Protein AF-A0A929A1S9-F1 (afdb_monomer)

Sequence (226 aa):
MLNRRLLGVGVGMLTLVVGMVRSPNATAQTRTFARCETERITVRLYDEGDGLMMRAYDRLNNIEWLDVPARLNPNREGTDYFNTRGEVAVRVYAPDRVDEPCFVVLGDNPPQSGQLIGTGPVDDEIEGGAGRPMAICQGRRNRVRIFDFRDRQIMRAESLQSGAIWLDTTARSISVSDGTEYINNQGEQTIRLFIPTDVGTPCTITVGNESPEQGTLLREPITPLR

Secondary structure (DSSP, 8-state):
------------------------------EEEEEEE-SSEEEEEEEETTEEEEEEEETTTTEEEEEEEEEEEE-SSEEEEEESSSSS-EEEEEESSTTSPEEEEETTSPPEEEEEE--S--SSS----TT--SEEEE-SSEEEEEEEETTEEEEEEEETTT--EEEEEEEEEEEETTEEEEEEEETTEEEEEEEESSTTPPEEEEETTSPPEEEEEEE---PPP-

Radius of gyration: 26.03 Å; Cα contacts (8 Å, |Δi|>4): 494; chains: 1; bounding box: 46×103×55 Å

pLDDT: mean 73.59, std 19.89, range [30.81, 97.19]

Mean predicted aligned error: 15.35 Å

Nearest PDB structures (foldseek):
  7yx7-assembly1_A  TM=1.907E-01  e=1.327E-02  Serratia proteamaculans
  8h3f-assembly1_I  TM=2.248E-01  e=3.632E-01  Homo sapiens
  8h38-assembly1_I  TM=2.266E-01  e=3.822E-01  Homo sapiens
  8h33-assembly1_J  TM=2.018E-01  e=7.409E-01  Homo sapiens
  8gq6-assembly1_A  TM=1.472E-01  e=6.360E-01  Homo sapiens

Structure (mmCIF, N/CA/C/O backbone):
data_AF-A0A929A1S9-F1
#
_entry.id   AF-A0A929A1S9-F1
#
loop_
_atom_site.group_PDB
_atom_site.id
_atom_site.type_symbol
_atom_site.label_atom_id
_atom_site.label_alt_id
_atom_site.label_comp_id
_atom_site.label_asym_id
_atom_site.label_entity_id
_atom_site.label_seq_id
_atom_site.pdbx_PDB_ins_code
_atom_site.Cartn_x
_atom_site.Cartn_y
_atom_site.Cartn_z
_atom_site.occupancy
_atom_site.B_iso_or_equiv
_atom_site.auth_seq_id
_atom_site.auth_comp_id
_atom_site.auth_asym_id
_atom_site.auth_atom_id
_atom_site.pdbx_PDB_model_num
ATOM 1 N N . MET A 1 1 ? 19.306 -86.926 22.849 1.00 40.78 1 MET A N 1
ATOM 2 C CA . MET A 1 1 ? 20.267 -86.598 21.774 1.00 40.78 1 MET A CA 1
ATOM 3 C C . MET A 1 1 ? 19.489 -86.154 20.540 1.00 40.78 1 MET A C 1
ATOM 5 O O . MET A 1 1 ? 18.501 -86.799 20.236 1.00 40.78 1 MET A O 1
ATOM 9 N N . LEU A 1 2 ? 19.960 -85.080 19.889 1.00 41.59 2 LEU A N 1
ATOM 10 C CA . LEU A 1 2 ? 19.569 -84.500 18.585 1.00 41.59 2 LEU A CA 1
ATOM 11 C C . LEU A 1 2 ? 18.116 -83.996 18.421 1.00 41.59 2 LEU A C 1
ATOM 13 O O . LEU A 1 2 ? 17.175 -84.770 18.360 1.00 41.59 2 LEU A O 1
ATOM 17 N N . ASN A 1 3 ? 17.878 -82.679 18.460 1.00 42.94 3 ASN A N 1
ATOM 18 C CA . ASN A 1 3 ? 17.956 -81.711 17.344 1.00 42.94 3 ASN A CA 1
ATOM 19 C C . ASN A 1 3 ? 17.102 -82.064 16.113 1.00 42.94 3 ASN A C 1
ATOM 21 O O . ASN A 1 3 ? 17.533 -82.858 15.283 1.00 42.94 3 ASN A O 1
ATOM 25 N N . ARG A 1 4 ? 16.017 -81.304 15.894 1.00 44.81 4 ARG A N 1
ATOM 26 C CA . ARG A 1 4 ? 15.818 -80.561 14.635 1.00 44.81 4 ARG A CA 1
ATOM 27 C C . ARG A 1 4 ? 14.717 -79.502 14.754 1.00 44.81 4 ARG A C 1
ATOM 29 O O . ARG A 1 4 ? 13.552 -79.799 14.981 1.00 44.81 4 ARG A O 1
ATOM 36 N N . ARG A 1 5 ? 15.155 -78.253 14.580 1.00 46.97 5 ARG A N 1
ATOM 37 C CA . ARG A 1 5 ? 14.359 -77.066 14.257 1.00 46.97 5 ARG A CA 1
ATOM 38 C C . ARG A 1 5 ? 13.784 -77.194 12.842 1.00 46.97 5 ARG A C 1
ATOM 40 O O . ARG A 1 5 ? 14.502 -77.667 11.969 1.00 46.97 5 ARG A O 1
ATOM 47 N N . LEU A 1 6 ? 12.575 -76.675 12.635 1.00 44.75 6 LEU A N 1
ATOM 48 C CA . LEU A 1 6 ? 12.014 -76.140 11.380 1.00 44.75 6 LEU A CA 1
ATOM 49 C C . LEU A 1 6 ? 10.798 -75.292 11.818 1.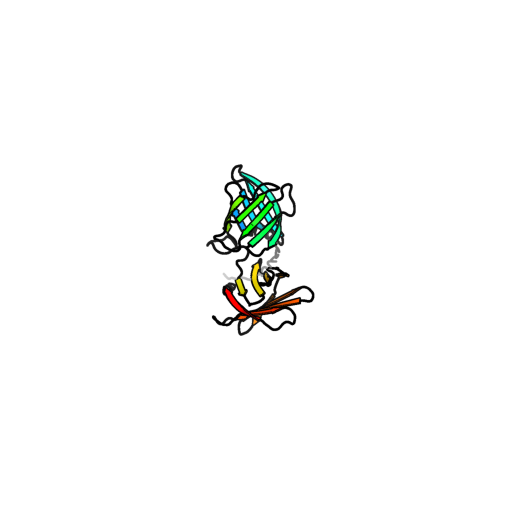00 44.75 6 LEU A C 1
ATOM 51 O O . LEU A 1 6 ? 9.797 -75.843 12.252 1.00 44.75 6 LEU A O 1
ATOM 55 N N . LEU A 1 7 ? 10.955 -73.991 12.093 1.00 45.53 7 LEU A N 1
ATOM 56 C CA . LEU A 1 7 ? 10.768 -72.881 11.141 1.00 45.53 7 LEU A CA 1
ATOM 57 C C . LEU A 1 7 ? 9.515 -73.056 10.265 1.00 45.53 7 LEU A C 1
ATOM 59 O O . LEU A 1 7 ? 9.603 -73.449 9.108 1.00 45.53 7 LEU A O 1
ATOM 63 N N . GLY A 1 8 ? 8.356 -72.741 10.848 1.00 40.12 8 GLY A N 1
ATOM 64 C CA . GLY A 1 8 ? 7.120 -72.435 10.135 1.00 40.12 8 GLY A CA 1
ATOM 65 C C . GLY A 1 8 ? 6.901 -70.925 10.164 1.00 40.12 8 GLY A C 1
ATOM 66 O O . GLY A 1 8 ? 6.768 -70.331 11.230 1.00 40.12 8 GLY A O 1
ATOM 67 N N . VAL A 1 9 ? 6.965 -70.327 8.982 1.00 46.81 9 VAL A N 1
ATOM 68 C CA . VAL A 1 9 ? 6.936 -68.894 8.689 1.00 46.81 9 VAL A CA 1
ATOM 69 C C . VAL A 1 9 ? 5.625 -68.261 9.163 1.00 46.81 9 VAL A C 1
ATOM 71 O O . VAL A 1 9 ? 4.542 -68.686 8.769 1.00 46.81 9 VAL A O 1
ATOM 74 N N . GLY A 1 10 ? 5.733 -67.229 10.000 1.00 37.34 10 GLY A N 1
ATOM 75 C CA . GLY A 1 10 ? 4.611 -66.379 10.378 1.00 37.34 10 GLY A CA 1
ATOM 76 C C . GLY A 1 10 ? 4.195 -65.494 9.208 1.00 37.34 10 GLY A C 1
ATOM 77 O O . GLY A 1 10 ? 4.945 -64.613 8.797 1.00 37.34 10 GLY A O 1
ATOM 78 N N . VAL A 1 11 ? 2.985 -65.700 8.693 1.00 43.72 11 VAL A N 1
ATOM 79 C CA . VAL A 1 11 ? 2.298 -64.705 7.864 1.00 43.72 11 VAL A CA 1
ATOM 80 C C . VAL A 1 11 ? 1.590 -63.754 8.824 1.00 43.72 11 VAL A C 1
ATOM 82 O O . VAL A 1 11 ? 0.419 -63.916 9.155 1.00 43.72 11 VAL A O 1
ATOM 85 N N . GLY A 1 12 ? 2.350 -62.793 9.350 1.00 38.41 12 GLY A N 1
ATOM 86 C CA . GLY A 1 12 ? 1.796 -61.644 10.053 1.00 38.41 12 GLY A CA 1
ATOM 87 C C . GLY A 1 12 ? 1.136 -60.731 9.030 1.00 38.41 12 GLY A C 1
ATOM 88 O O . GLY A 1 12 ? 1.814 -59.975 8.340 1.00 38.41 12 GLY A O 1
ATOM 89 N N . MET A 1 13 ? -0.183 -60.842 8.901 1.00 41.44 13 MET A N 1
ATOM 90 C CA . MET A 1 13 ? -1.012 -59.915 8.139 1.00 41.44 13 MET A CA 1
ATOM 91 C C . MET A 1 13 ? -0.919 -58.543 8.821 1.00 41.44 13 MET A C 1
ATOM 93 O O . MET A 1 13 ? -1.561 -58.291 9.838 1.00 41.44 13 MET A O 1
ATOM 97 N N . LEU A 1 14 ? -0.037 -57.683 8.310 1.00 35.44 14 LEU A N 1
ATOM 98 C CA . LEU A 1 14 ? 0.101 -56.303 8.753 1.00 35.44 14 LEU A CA 1
ATOM 99 C C . LEU A 1 14 ? -1.102 -55.523 8.210 1.00 35.44 14 LEU A C 1
ATOM 101 O O . LEU A 1 14 ? -1.093 -55.046 7.076 1.00 35.44 14 LEU A O 1
ATOM 105 N N . THR A 1 15 ? -2.171 -55.441 8.997 1.00 42.34 15 THR A N 1
ATOM 106 C CA . THR A 1 15 ? -3.303 -54.565 8.702 1.00 42.34 15 THR A CA 1
ATOM 107 C C . THR A 1 15 ? -2.809 -53.128 8.800 1.00 42.34 15 THR A C 1
ATOM 109 O O . THR A 1 15 ? -2.589 -52.602 9.891 1.00 42.34 15 THR A O 1
ATOM 112 N N . LEU A 1 16 ? -2.585 -52.502 7.647 1.00 36.50 16 LEU A N 1
ATOM 113 C CA . LEU A 1 16 ? -2.266 -51.087 7.550 1.00 36.50 16 LEU A CA 1
ATOM 114 C C . LEU A 1 16 ? -3.530 -50.317 7.949 1.00 36.50 16 LEU A C 1
ATOM 116 O O . LEU A 1 16 ? -4.423 -50.083 7.136 1.00 36.50 16 LEU A O 1
ATOM 120 N N . VAL A 1 17 ? -3.648 -49.981 9.234 1.00 39.22 17 VAL A N 1
ATOM 121 C CA . VAL A 1 17 ? -4.630 -49.002 9.689 1.00 39.22 17 VAL A CA 1
ATOM 122 C C . VAL A 1 17 ? -4.162 -47.673 9.117 1.00 39.22 17 VAL A C 1
ATOM 124 O O . VAL A 1 17 ? -3.286 -47.015 9.675 1.00 39.22 17 VAL A O 1
ATOM 127 N N . VAL A 1 18 ? -4.715 -47.295 7.965 1.00 40.09 18 VAL A N 1
ATOM 128 C CA . VAL A 1 18 ? -4.688 -45.909 7.506 1.00 40.09 18 VAL A CA 1
ATOM 129 C C . VAL A 1 18 ? -5.534 -45.143 8.512 1.00 40.09 18 VAL A C 1
ATOM 131 O O . VAL A 1 18 ? -6.741 -44.973 8.353 1.00 40.09 18 VAL A O 1
ATOM 134 N N . GLY A 1 19 ? -4.903 -44.736 9.611 1.00 32.97 19 GLY A N 1
ATOM 135 C CA . GLY A 1 19 ? -5.417 -43.653 10.416 1.00 32.97 19 GLY A CA 1
ATOM 136 C C . GLY A 1 19 ? -5.519 -42.468 9.474 1.00 32.97 19 GLY A C 1
ATOM 137 O O . GLY A 1 19 ? -4.501 -41.905 9.078 1.00 32.97 19 GLY A O 1
ATOM 138 N N . MET A 1 20 ? -6.743 -42.119 9.080 1.00 39.66 20 MET A N 1
ATOM 139 C CA . MET A 1 20 ? -7.049 -40.769 8.640 1.00 39.66 20 MET A CA 1
ATOM 140 C C . MET A 1 20 ? -6.717 -39.865 9.825 1.00 39.66 20 MET A C 1
ATOM 142 O O . MET A 1 20 ? -7.576 -39.541 10.645 1.00 39.66 20 MET A O 1
ATOM 146 N N . VAL A 1 21 ? -5.443 -39.497 9.948 1.00 35.88 21 VAL A N 1
ATOM 147 C CA . VAL A 1 21 ? -5.046 -38.309 10.678 1.00 35.88 21 VAL A CA 1
ATOM 148 C C . VAL A 1 21 ? -5.710 -37.194 9.891 1.00 35.88 21 VAL A C 1
ATOM 150 O O . VAL A 1 21 ? -5.227 -36.772 8.843 1.00 35.88 21 VAL A O 1
ATOM 153 N N . ARG A 1 22 ? -6.902 -36.794 10.342 1.00 34.78 22 ARG A N 1
ATOM 154 C CA . ARG A 1 22 ? -7.451 -35.490 10.002 1.00 34.78 22 ARG A CA 1
ATOM 155 C C . ARG A 1 22 ? -6.351 -34.516 10.386 1.00 34.78 22 ARG A C 1
ATOM 157 O O . ARG A 1 22 ? -6.107 -34.330 11.578 1.00 34.78 22 ARG A O 1
ATOM 164 N N . SER A 1 23 ? -5.660 -33.965 9.387 1.00 36.78 23 SER A N 1
ATOM 165 C CA . SER A 1 23 ? -4.862 -32.767 9.601 1.00 36.78 23 SER A CA 1
ATOM 166 C C . SER A 1 23 ? -5.749 -31.812 10.390 1.00 36.78 23 SER A C 1
ATOM 168 O O . SER A 1 23 ? -6.889 -31.586 9.964 1.00 36.78 23 SER A O 1
ATOM 170 N N . PRO A 1 24 ? -5.305 -31.319 11.556 1.00 38.25 24 PRO A N 1
ATOM 171 C CA . PRO A 1 24 ? -6.029 -30.250 12.211 1.00 38.25 24 PRO A CA 1
ATOM 172 C C . PRO A 1 24 ? -6.183 -29.153 11.164 1.00 38.25 24 PRO A C 1
ATOM 174 O O . PRO A 1 24 ? -5.213 -28.821 10.479 1.00 38.25 24 PRO A O 1
ATOM 177 N N . ASN A 1 25 ? -7.422 -28.694 10.971 1.00 37.16 25 ASN A N 1
ATOM 178 C CA . ASN A 1 25 ? -7.728 -27.535 10.146 1.00 37.16 25 ASN A CA 1
ATOM 179 C C . ASN A 1 25 ? -6.632 -26.506 10.400 1.00 37.16 25 ASN A C 1
ATOM 181 O O . ASN A 1 25 ? -6.466 -26.087 11.546 1.00 37.16 25 ASN A O 1
ATOM 185 N N . ALA A 1 26 ? -5.854 -26.182 9.368 1.00 39.47 26 ALA A N 1
ATOM 186 C CA . ALA A 1 26 ? -4.887 -25.109 9.440 1.00 39.47 26 ALA A CA 1
ATOM 187 C C . ALA A 1 26 ? -5.674 -23.865 9.857 1.00 39.47 26 ALA A C 1
ATOM 189 O O . ALA A 1 26 ? -6.429 -23.305 9.065 1.00 39.47 26 ALA A O 1
ATOM 190 N N . THR A 1 27 ? -5.594 -23.501 11.135 1.00 43.72 27 THR A N 1
ATOM 191 C CA . THR A 1 27 ? -6.072 -22.217 11.626 1.00 43.72 27 THR A CA 1
ATOM 192 C C . THR A 1 27 ? -5.317 -21.188 10.812 1.00 43.72 27 THR A C 1
ATOM 194 O O . THR A 1 27 ? -4.094 -21.104 10.934 1.00 43.72 27 THR A O 1
ATOM 197 N N . ALA A 1 28 ? -6.023 -20.496 9.916 1.00 47.34 28 ALA A N 1
ATOM 198 C CA . ALA A 1 28 ? -5.451 -19.414 9.135 1.00 47.34 28 ALA A CA 1
ATOM 199 C C . ALA A 1 28 ? -4.742 -18.477 10.119 1.00 47.34 28 ALA A C 1
ATOM 201 O O . ALA A 1 28 ? -5.369 -17.972 11.049 1.00 47.34 28 ALA A O 1
ATOM 202 N N . GLN A 1 29 ? -3.422 -18.348 9.993 1.00 53.75 29 GLN A N 1
ATOM 203 C CA . GLN A 1 29 ? -2.636 -17.555 10.929 1.00 53.75 29 GLN A CA 1
ATOM 204 C C . GLN A 1 29 ? -3.110 -16.101 10.858 1.00 53.75 29 GLN A C 1
ATOM 206 O O . GLN A 1 29 ? -3.026 -15.464 9.810 1.00 53.75 29 GLN A O 1
ATOM 211 N N . THR A 1 30 ? -3.632 -15.584 11.972 1.00 63.28 30 THR A N 1
ATOM 212 C CA . THR A 1 30 ? -4.091 -14.199 12.072 1.00 63.28 30 THR A CA 1
ATOM 213 C C . THR A 1 30 ? -2.888 -13.263 12.145 1.00 63.28 30 THR A C 1
ATOM 215 O O . THR A 1 30 ? -2.316 -13.045 13.217 1.00 63.28 30 THR A O 1
ATOM 218 N N . ARG A 1 31 ? -2.486 -12.694 11.009 1.00 65.50 31 ARG A N 1
ATOM 219 C CA . ARG A 1 31 ? -1.299 -11.834 10.916 1.00 65.50 31 ARG A CA 1
ATOM 220 C C . ARG A 1 31 ? -1.685 -10.364 11.003 1.00 65.50 31 ARG A C 1
ATOM 222 O O . ARG A 1 31 ? -2.345 -9.842 10.112 1.00 65.50 31 ARG A O 1
ATOM 229 N N . THR A 1 32 ? -1.249 -9.677 12.059 1.00 70.12 32 THR A N 1
ATOM 230 C CA . THR A 1 32 ? -1.328 -8.204 12.122 1.00 70.12 32 THR A CA 1
ATOM 231 C C . THR A 1 32 ? -0.333 -7.597 11.162 1.00 70.12 32 THR A C 1
ATOM 233 O O . THR A 1 32 ? 0.829 -7.992 11.176 1.00 70.12 32 THR A O 1
ATOM 236 N N . PHE A 1 33 ? -0.753 -6.589 10.413 1.00 67.56 33 PHE A N 1
ATOM 237 C CA . PHE A 1 33 ? 0.160 -5.806 9.583 1.00 67.56 33 PHE A CA 1
ATOM 238 C C . PHE A 1 33 ? 0.022 -4.298 9.810 1.00 67.56 33 PHE A C 1
ATOM 240 O O . PHE A 1 33 ? 0.691 -3.532 9.134 1.00 67.56 33 PHE A O 1
ATOM 247 N N . ALA A 1 34 ? -0.856 -3.837 10.696 1.00 75.81 34 ALA A N 1
ATOM 248 C CA . ALA A 1 34 ? -0.839 -2.464 11.193 1.00 75.81 34 ALA A CA 1
ATOM 249 C C . ALA A 1 34 ? -1.593 -2.388 12.521 1.00 75.81 34 ALA A C 1
ATOM 251 O O . ALA A 1 34 ? -2.636 -3.023 12.694 1.00 75.81 34 ALA A O 1
ATOM 252 N N . ARG A 1 35 ? -1.095 -1.589 13.463 1.00 86.06 35 ARG A N 1
ATOM 253 C CA . ARG A 1 35 ? -1.820 -1.246 14.685 1.00 86.06 35 ARG A CA 1
ATOM 254 C C . ARG A 1 35 ? -1.697 0.246 14.942 1.00 86.06 35 ARG A C 1
ATOM 256 O O . ARG A 1 35 ? -0.595 0.747 15.084 1.00 86.06 35 ARG A O 1
ATOM 263 N N . CYS A 1 36 ? -2.808 0.966 14.987 1.00 89.06 36 CYS A N 1
ATOM 264 C CA . CYS A 1 36 ? -2.813 2.365 15.396 1.00 89.06 36 CYS A CA 1
ATOM 265 C C . CYS A 1 36 ? -3.246 2.448 16.859 1.00 89.06 36 CYS A C 1
ATOM 267 O O . CYS A 1 36 ? -4.342 2.001 17.206 1.00 89.06 36 CYS A O 1
ATOM 269 N N . GLU A 1 37 ? -2.378 2.983 17.713 1.00 90.81 37 GLU A N 1
ATOM 270 C CA . GLU A 1 37 ? -2.635 3.163 19.140 1.00 90.81 37 GLU A CA 1
ATOM 271 C C . GLU A 1 37 ? -2.774 4.642 19.478 1.00 90.81 37 GLU A C 1
ATOM 273 O O . GLU A 1 37 ? -1.803 5.394 19.457 1.00 90.81 37 GLU A O 1
ATOM 278 N N . THR A 1 38 ? -3.984 5.054 19.831 1.00 91.75 38 THR A N 1
ATOM 279 C CA . THR A 1 38 ? -4.254 6.348 2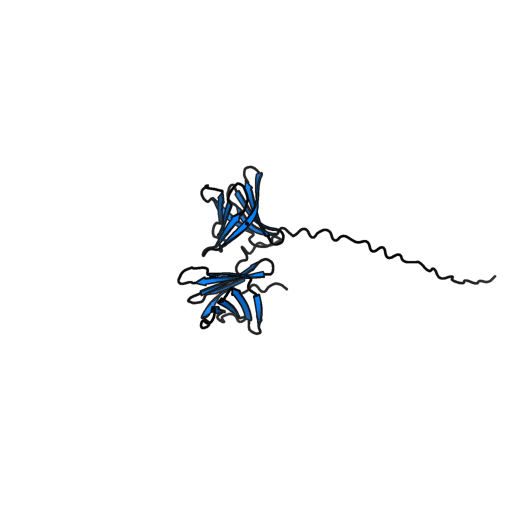0.457 1.00 91.75 38 THR A CA 1
ATOM 280 C C . THR A 1 38 ? -4.235 6.193 21.981 1.00 91.75 38 THR A C 1
ATOM 282 O O . THR A 1 38 ? -4.031 5.097 22.519 1.00 91.75 38 THR A O 1
ATOM 285 N N . GLU A 1 39 ? -4.472 7.285 22.707 1.00 88.69 39 GLU A N 1
ATOM 286 C CA . GLU A 1 39 ? -4.591 7.257 24.170 1.00 88.69 39 GLU A CA 1
ATOM 287 C C . GLU A 1 39 ? -5.662 6.260 24.647 1.00 88.69 39 GLU A C 1
ATOM 289 O O . GLU A 1 39 ? -5.437 5.506 25.594 1.00 88.69 39 GLU A O 1
ATOM 294 N N . ARG A 1 40 ? -6.804 6.198 23.951 1.00 87.19 40 ARG A N 1
ATOM 295 C CA . ARG A 1 40 ? -7.954 5.374 24.347 1.00 87.19 40 ARG A CA 1
ATOM 296 C C . ARG A 1 40 ? -8.226 4.195 23.421 1.00 87.19 40 ARG A C 1
ATOM 298 O O . ARG A 1 40 ? -8.856 3.234 23.848 1.00 87.19 40 ARG A O 1
ATOM 305 N N . ILE A 1 41 ? -7.783 4.247 22.171 1.00 90.06 41 ILE A N 1
ATOM 306 C CA . ILE A 1 41 ? -8.208 3.297 21.144 1.00 90.06 41 ILE A CA 1
ATOM 307 C C . ILE A 1 41 ? -6.999 2.549 20.615 1.00 90.06 41 ILE A C 1
ATOM 309 O O . ILE A 1 41 ? -5.989 3.147 20.259 1.00 90.06 41 ILE A O 1
ATOM 313 N N . THR A 1 42 ? -7.136 1.239 20.483 1.00 90.88 42 THR A N 1
ATOM 314 C CA . THR A 1 42 ? -6.249 0.444 19.641 1.00 90.88 42 THR A CA 1
ATOM 315 C C . THR A 1 42 ? -7.052 -0.073 18.466 1.00 90.88 42 THR A C 1
ATOM 317 O O . THR A 1 42 ? -8.025 -0.798 18.662 1.00 90.88 42 THR A O 1
ATOM 320 N N . VAL A 1 43 ? -6.645 0.268 17.246 1.00 90.62 43 VAL A N 1
ATOM 321 C CA . VAL A 1 43 ? -7.183 -0.370 16.043 1.00 90.62 43 VAL A CA 1
ATOM 322 C C . VAL A 1 43 ? -6.113 -1.245 15.423 1.00 90.62 43 VAL A C 1
ATOM 324 O O . VAL A 1 43 ? -5.032 -0.776 15.082 1.00 90.62 43 VAL A O 1
ATOM 327 N N . ARG A 1 44 ? -6.423 -2.528 15.287 1.00 88.94 44 ARG A N 1
ATOM 328 C CA . ARG A 1 44 ? -5.582 -3.557 14.691 1.00 88.94 44 ARG A CA 1
ATOM 329 C C . ARG A 1 44 ? -6.128 -3.901 13.311 1.00 88.94 44 ARG A C 1
ATOM 331 O O . ARG A 1 44 ? -7.309 -4.197 13.166 1.00 88.94 44 ARG A O 1
ATOM 338 N N . LEU A 1 45 ? -5.251 -3.904 12.322 1.00 86.06 45 LEU A N 1
ATOM 339 C CA . LEU A 1 45 ? -5.509 -4.351 10.961 1.00 86.06 45 LEU A CA 1
ATOM 340 C C . LEU A 1 45 ? -4.751 -5.654 10.745 1.00 86.06 45 LEU A C 1
ATOM 342 O O . LEU A 1 45 ? -3.551 -5.748 11.036 1.00 86.06 45 LEU A O 1
ATOM 346 N N . TYR A 1 46 ? -5.466 -6.680 10.309 1.00 80.38 46 TYR A N 1
ATOM 347 C CA . TYR A 1 46 ? -4.905 -8.016 10.188 1.00 80.38 46 TYR A CA 1
ATOM 348 C C . TYR A 1 46 ? -5.578 -8.831 9.102 1.00 80.38 46 TYR A C 1
ATOM 350 O O . TYR A 1 46 ? -6.624 -8.478 8.557 1.00 80.38 46 TYR A O 1
ATOM 358 N N . ASP A 1 47 ? -4.935 -9.950 8.824 1.00 71.75 47 ASP A N 1
ATOM 359 C CA . ASP A 1 47 ? -5.361 -10.918 7.843 1.00 71.75 47 ASP A CA 1
ATOM 360 C C . ASP A 1 47 ? -6.093 -12.064 8.535 1.00 71.75 47 ASP A C 1
ATOM 362 O O . ASP A 1 47 ? -5.617 -12.600 9.538 1.00 71.75 47 ASP A O 1
ATOM 366 N N . GLU A 1 48 ? -7.236 -12.455 7.983 1.00 76.81 48 GLU A N 1
ATOM 367 C CA . GLU A 1 48 ? -7.922 -13.695 8.337 1.00 76.81 48 GLU A CA 1
ATOM 368 C C . GLU A 1 48 ? -8.356 -14.392 7.041 1.00 76.81 48 GLU A C 1
ATOM 370 O O . GLU A 1 48 ? -9.234 -13.918 6.313 1.00 76.81 48 GLU A O 1
ATOM 375 N N . GLY A 1 49 ? -7.669 -15.487 6.698 1.00 75.00 49 GLY A N 1
ATOM 376 C CA . GLY A 1 49 ? -7.795 -16.123 5.384 1.00 75.00 49 GLY A CA 1
ATOM 377 C C . GLY A 1 49 ? -7.441 -15.152 4.249 1.00 75.00 49 GLY A C 1
ATOM 378 O O . GLY A 1 49 ? -6.389 -14.518 4.265 1.00 75.00 49 GLY A O 1
ATOM 379 N N . ASP A 1 50 ? -8.345 -15.003 3.279 1.00 66.19 50 ASP A N 1
ATOM 380 C CA . ASP A 1 50 ? -8.198 -14.056 2.164 1.00 66.19 50 ASP A CA 1
ATOM 381 C C . ASP A 1 50 ? -8.746 -12.649 2.478 1.00 66.19 50 ASP A C 1
ATOM 383 O O . ASP A 1 50 ? -8.625 -11.734 1.662 1.00 66.19 50 ASP A O 1
ATOM 387 N N . GLY A 1 51 ? -9.315 -12.425 3.666 1.00 71.94 51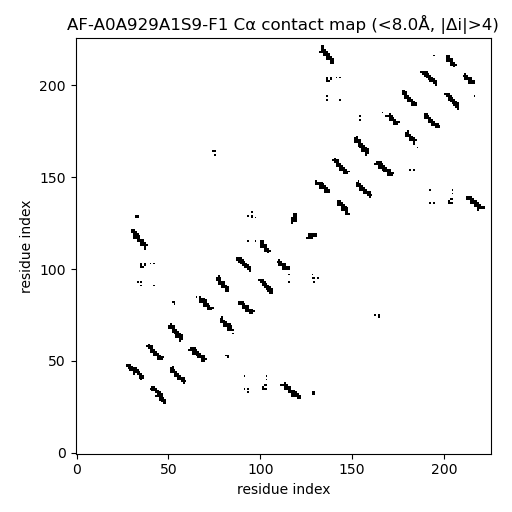 GLY A N 1
ATOM 388 C CA . GLY A 1 51 ? -9.979 -11.174 4.038 1.00 71.94 51 GLY A CA 1
ATOM 389 C C . GLY A 1 51 ? -9.074 -10.195 4.780 1.00 71.94 51 GLY A C 1
ATOM 390 O O . GLY A 1 51 ? -8.233 -10.596 5.582 1.00 71.94 51 GLY A O 1
ATOM 391 N N . LEU A 1 52 ? -9.238 -8.898 4.509 1.00 79.75 52 LEU A N 1
ATOM 392 C CA . LEU A 1 52 ? -8.720 -7.828 5.361 1.00 79.75 52 LEU A CA 1
ATOM 393 C C . LEU A 1 52 ? -9.703 -7.612 6.510 1.00 79.75 52 LEU A C 1
ATOM 395 O O . LEU A 1 52 ? -10.881 -7.348 6.268 1.00 79.75 52 LEU A O 1
ATOM 399 N N . MET A 1 53 ? -9.207 -7.679 7.738 1.00 87.25 53 MET A N 1
ATOM 400 C CA . MET A 1 53 ? -9.984 -7.494 8.953 1.00 87.25 53 MET A CA 1
ATOM 401 C C . MET A 1 53 ? -9.49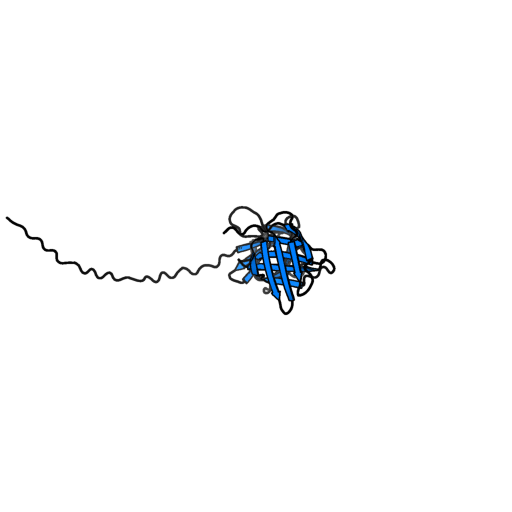6 -6.272 9.724 1.00 87.25 53 MET A C 1
ATOM 403 O O . MET A 1 53 ? -8.323 -5.890 9.682 1.00 87.25 53 MET A O 1
ATOM 407 N N . MET A 1 54 ? -10.425 -5.658 10.442 1.00 90.75 54 MET A N 1
ATOM 408 C CA . MET A 1 54 ? -10.176 -4.573 11.371 1.00 90.75 54 MET A CA 1
ATOM 409 C C . MET A 1 54 ? -10.793 -4.942 12.707 1.00 90.75 54 MET A C 1
ATOM 411 O O . MET A 1 54 ? -11.953 -5.344 12.767 1.00 90.75 54 MET A O 1
ATOM 415 N N . ARG A 1 55 ? -10.026 -4.738 13.774 1.00 90.38 55 ARG A N 1
ATOM 416 C CA . ARG A 1 55 ? -10.502 -4.856 15.145 1.00 90.38 55 ARG A CA 1
ATOM 417 C C . ARG A 1 55 ? -10.192 -3.596 15.919 1.00 90.38 55 ARG A C 1
ATOM 419 O O . ARG A 1 55 ? -9.044 -3.161 15.928 1.00 90.38 55 ARG A O 1
ATOM 426 N N . ALA A 1 56 ? -11.194 -3.019 16.566 1.00 90.69 56 ALA A N 1
ATOM 427 C CA . ALA A 1 56 ? -11.026 -1.846 17.415 1.00 90.69 56 ALA A CA 1
ATOM 428 C C . ALA A 1 56 ? -11.302 -2.205 18.873 1.00 90.69 56 ALA A C 1
ATOM 430 O O . ALA A 1 56 ? -12.229 -2.954 19.179 1.00 90.69 56 ALA A O 1
ATOM 431 N N . TYR A 1 57 ? -10.494 -1.650 19.765 1.00 89.12 57 TYR A N 1
ATOM 432 C CA . TYR A 1 57 ? -10.495 -1.956 21.186 1.00 89.12 57 TYR A CA 1
ATOM 433 C C . TYR A 1 57 ? -10.396 -0.666 22.008 1.00 89.12 57 TYR A C 1
ATOM 435 O O . TYR A 1 57 ? -9.530 0.173 21.743 1.00 89.12 57 TYR A O 1
ATOM 443 N N . ASP A 1 58 ? -11.279 -0.513 22.999 1.00 85.81 58 ASP A N 1
ATOM 444 C CA . ASP A 1 58 ? -11.213 0.541 24.015 1.00 85.81 58 ASP A CA 1
ATOM 445 C C . ASP A 1 58 ? -10.247 0.120 25.119 1.00 85.81 58 ASP A C 1
ATOM 447 O O . ASP A 1 58 ? -10.543 -0.763 25.928 1.00 85.81 58 ASP A O 1
ATOM 451 N N . ARG A 1 59 ? -9.100 0.790 25.173 1.00 82.06 59 ARG A N 1
ATOM 452 C CA . ARG A 1 59 ? -8.043 0.545 26.154 1.00 82.06 59 ARG A CA 1
ATOM 453 C C . ARG A 1 59 ? -8.454 0.917 27.569 1.00 82.06 59 ARG A C 1
ATOM 455 O O . ARG A 1 59 ? -7.987 0.288 28.512 1.00 82.06 59 ARG A O 1
ATOM 462 N N . LEU A 1 60 ? -9.300 1.936 27.723 1.00 81.75 60 LEU A N 1
ATOM 463 C CA . LEU A 1 60 ? -9.702 2.431 29.036 1.00 81.75 60 LEU A CA 1
ATOM 464 C C . LEU A 1 60 ? -10.708 1.481 29.688 1.00 81.75 60 LEU A C 1
ATOM 466 O O . LEU A 1 60 ? -10.627 1.218 30.884 1.00 81.75 60 LEU A O 1
ATOM 470 N N . ASN A 1 61 ? -11.641 0.963 28.888 1.00 78.81 61 ASN A N 1
ATOM 471 C CA . ASN A 1 61 ? -12.707 0.089 29.377 1.00 78.81 61 ASN A CA 1
ATOM 472 C C . ASN A 1 61 ? -12.412 -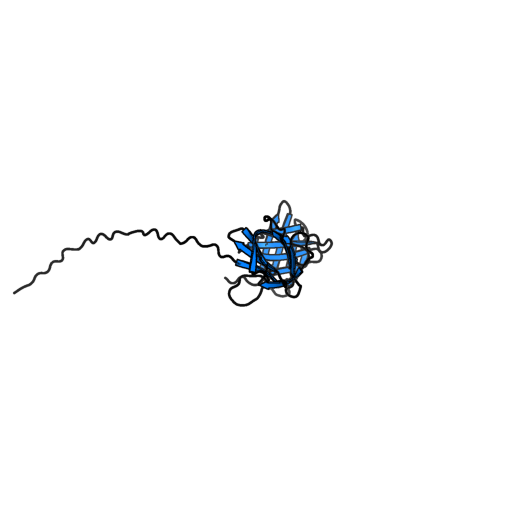1.406 29.203 1.00 78.81 61 ASN A C 1
ATOM 474 O O . ASN A 1 61 ? -13.167 -2.226 29.717 1.00 78.81 61 ASN A O 1
ATOM 478 N N . ASN A 1 62 ? -11.328 -1.764 28.508 1.00 79.81 62 ASN A N 1
ATOM 479 C CA . ASN A 1 62 ? -10.971 -3.140 28.164 1.00 79.81 62 ASN A CA 1
ATOM 480 C C . ASN A 1 62 ? -12.090 -3.869 27.393 1.00 79.81 62 ASN A C 1
ATOM 482 O O . ASN A 1 62 ? -12.453 -5.000 27.713 1.00 79.81 62 ASN A O 1
ATOM 486 N N . ILE A 1 63 ? -12.664 -3.198 26.388 1.00 80.94 63 ILE A N 1
ATOM 487 C CA . ILE A 1 63 ? -13.778 -3.717 25.580 1.00 80.94 63 ILE A CA 1
ATOM 488 C C . ILE A 1 63 ? -13.358 -3.773 24.112 1.00 80.94 63 ILE A C 1
ATOM 490 O O . ILE A 1 63 ? -12.904 -2.776 23.551 1.00 80.94 63 ILE A O 1
ATOM 494 N N . GLU A 1 64 ? -13.550 -4.927 23.472 1.00 81.81 64 GLU A N 1
ATOM 495 C CA . GLU A 1 64 ? -13.494 -5.037 22.013 1.00 81.81 64 GLU A CA 1
ATOM 496 C C . GLU A 1 64 ? -14.784 -4.457 21.425 1.00 81.81 64 GLU A C 1
ATOM 498 O O . GLU A 1 64 ? -15.884 -4.895 21.759 1.00 81.81 64 GLU A O 1
ATOM 503 N N . TRP A 1 65 ? -14.653 -3.434 20.586 1.00 79.25 65 TRP A N 1
ATOM 504 C CA . TRP A 1 65 ? -15.796 -2.754 19.979 1.00 79.25 65 TRP A CA 1
ATOM 505 C C . TRP A 1 65 ? -16.232 -3.383 18.666 1.00 79.25 65 TRP A C 1
ATOM 507 O O . TRP A 1 65 ? -17.411 -3.344 18.327 1.00 79.25 65 TRP A O 1
ATOM 517 N N . LEU A 1 66 ? -15.285 -3.923 17.905 1.00 88.69 66 LEU A N 1
ATOM 518 C CA . LEU A 1 66 ? -15.556 -4.554 16.620 1.00 88.69 66 LEU A CA 1
ATOM 519 C C . LEU A 1 66 ? -14.420 -5.486 16.232 1.00 88.69 66 LEU A C 1
ATOM 521 O O . LEU A 1 66 ? -13.264 -5.207 16.540 1.00 88.69 66 LEU A O 1
ATOM 525 N N . ASP A 1 67 ? -14.785 -6.511 15.473 1.00 89.56 67 ASP A N 1
ATOM 526 C CA . ASP A 1 67 ? -13.925 -7.389 14.690 1.00 89.56 67 ASP A CA 1
ATOM 527 C C . ASP A 1 67 ? -14.680 -7.699 13.391 1.00 89.56 67 ASP A C 1
ATOM 529 O O . ASP A 1 67 ? -15.677 -8.425 13.386 1.00 89.56 67 ASP A O 1
ATOM 533 N N . VAL A 1 68 ? -14.307 -7.021 12.306 1.00 90.38 68 VAL A N 1
ATOM 534 C CA . VAL A 1 68 ? -15.105 -6.980 11.075 1.00 90.38 68 VAL A CA 1
ATOM 535 C C . VAL A 1 68 ? -14.233 -6.855 9.829 1.00 90.38 68 VAL A C 1
ATOM 537 O O . VAL A 1 68 ? -13.127 -6.312 9.889 1.00 90.38 68 VAL A O 1
ATOM 540 N N . PRO A 1 69 ? -14.750 -7.265 8.656 1.00 89.56 69 PRO A N 1
ATOM 541 C CA . PRO A 1 69 ? -14.065 -7.035 7.395 1.00 89.56 69 PRO A CA 1
ATOM 542 C C . PRO A 1 69 ? -13.859 -5.546 7.119 1.00 89.56 69 PRO A C 1
ATOM 544 O O . PRO A 1 69 ? -14.779 -4.728 7.260 1.00 89.56 69 PRO A O 1
ATOM 547 N N . ALA A 1 70 ? -12.671 -5.208 6.638 1.00 87.50 70 ALA A N 1
ATOM 548 C CA . ALA A 1 70 ? -12.275 -3.864 6.267 1.00 87.50 70 ALA A CA 1
ATOM 549 C C . ALA A 1 70 ? -11.865 -3.768 4.798 1.00 87.50 70 ALA A C 1
ATOM 551 O O . ALA A 1 70 ? -11.629 -4.752 4.097 1.00 87.50 70 ALA A O 1
ATOM 552 N N . ARG A 1 71 ? -11.822 -2.532 4.323 1.00 80.00 71 ARG A N 1
ATOM 553 C CA . ARG A 1 71 ? -11.262 -2.135 3.037 1.00 80.00 71 ARG A CA 1
ATOM 554 C C . ARG A 1 71 ? -10.175 -1.114 3.283 1.00 80.00 71 ARG A C 1
ATOM 556 O O . ARG A 1 71 ? -10.115 -0.501 4.347 1.00 80.00 71 ARG A O 1
ATOM 563 N N . LEU A 1 72 ? -9.346 -0.934 2.271 1.00 84.50 72 LEU A N 1
ATOM 564 C CA . LEU A 1 72 ? -8.362 0.125 2.230 1.00 84.50 72 LEU A CA 1
ATOM 565 C C . LEU A 1 72 ? -8.669 1.073 1.069 1.00 84.50 72 LEU A C 1
ATOM 567 O O . LEU A 1 72 ? -9.214 0.662 0.045 1.00 84.50 72 LEU A O 1
ATOM 571 N N . ASN A 1 73 ? -8.360 2.344 1.265 1.00 74.38 73 ASN A N 1
ATOM 572 C CA . ASN A 1 73 ? -8.358 3.396 0.269 1.00 74.38 73 ASN A CA 1
ATOM 573 C C . ASN A 1 73 ? -7.034 4.152 0.418 1.00 74.38 73 ASN A C 1
ATOM 575 O O . ASN A 1 73 ? -6.870 4.955 1.338 1.00 74.38 73 ASN A O 1
ATOM 579 N N . PRO A 1 74 ? -6.057 3.870 -0.436 1.00 59.59 74 PRO A N 1
ATOM 580 C CA . PRO A 1 74 ? -4.783 4.540 -0.354 1.00 59.59 74 PRO A CA 1
ATOM 581 C C . PRO A 1 74 ? -4.848 5.975 -0.860 1.00 59.59 74 PRO A C 1
ATOM 583 O O . PRO A 1 74 ? -5.618 6.306 -1.759 1.00 59.59 74 PRO A O 1
ATOM 586 N N . ASN A 1 75 ? -3.995 6.827 -0.305 1.00 63.50 75 ASN A N 1
ATOM 587 C CA . ASN A 1 75 ? -3.856 8.219 -0.701 1.00 63.50 75 ASN A CA 1
ATOM 588 C C . ASN A 1 75 ? -2.364 8.574 -0.886 1.00 63.50 75 ASN A C 1
ATOM 590 O O . ASN A 1 75 ? -1.498 7.699 -0.895 1.00 63.50 75 ASN A O 1
ATOM 594 N N . ARG A 1 76 ? -2.056 9.851 -1.145 1.00 55.66 76 ARG A N 1
ATOM 595 C CA . ARG A 1 76 ? -0.693 10.299 -1.489 1.00 55.66 76 ARG A CA 1
ATOM 596 C C . ARG A 1 76 ? 0.308 10.163 -0.332 1.00 55.66 76 ARG A C 1
ATOM 598 O O . ARG A 1 76 ? 1.509 10.075 -0.595 1.00 55.66 76 ARG A O 1
ATOM 605 N N . GLU A 1 77 ? -0.181 10.202 0.903 1.00 67.25 77 GLU A N 1
ATOM 606 C CA . GLU A 1 77 ? 0.619 10.335 2.129 1.00 67.25 77 GLU A CA 1
ATOM 607 C C . GLU A 1 77 ? 0.539 9.075 3.016 1.00 67.25 77 GLU A C 1
ATOM 609 O O . GLU A 1 77 ? 1.379 8.868 3.892 1.00 67.25 77 GLU A O 1
ATOM 614 N N . GLY A 1 78 ? -0.422 8.189 2.749 1.00 70.12 78 GLY A N 1
ATOM 615 C CA . GLY A 1 78 ? -0.626 6.957 3.493 1.00 70.12 78 GLY A CA 1
ATOM 616 C C . GLY A 1 78 ? -1.781 6.119 2.955 1.00 70.12 78 GLY A C 1
ATOM 617 O O . GLY A 1 78 ? -2.164 6.186 1.785 1.00 70.12 78 GLY A O 1
ATOM 618 N N . THR A 1 79 ? -2.362 5.307 3.832 1.00 74.31 79 THR A N 1
ATOM 619 C CA . THR A 1 79 ? -3.494 4.437 3.517 1.00 74.31 79 THR A CA 1
ATOM 620 C C . THR A 1 79 ? -4.603 4.597 4.541 1.00 74.31 79 THR A C 1
ATOM 622 O O . THR A 1 79 ? -4.381 4.436 5.739 1.00 74.31 79 THR A O 1
ATOM 625 N N . ASP A 1 80 ? -5.813 4.880 4.065 1.00 82.06 80 ASP A N 1
ATOM 626 C CA . ASP A 1 80 ? -7.012 4.828 4.886 1.00 82.06 80 ASP A CA 1
ATOM 627 C C . ASP A 1 80 ? -7.566 3.409 4.914 1.00 82.06 80 ASP A C 1
ATOM 629 O O . ASP A 1 80 ? -7.786 2.804 3.874 1.00 82.06 80 ASP A O 1
ATOM 633 N N . TYR A 1 81 ? -7.864 2.893 6.093 1.00 88.19 81 TYR A N 1
ATOM 634 C CA . TYR A 1 81 ? -8.561 1.634 6.297 1.00 88.19 81 TYR A CA 1
ATOM 635 C C . TYR A 1 81 ? -9.914 1.933 6.904 1.00 88.19 81 TYR A C 1
ATOM 637 O O . TYR A 1 81 ? -10.008 2.770 7.795 1.00 88.19 81 TYR A O 1
ATOM 645 N N . PHE A 1 82 ? -10.960 1.251 6.463 1.00 92.00 82 PHE A N 1
ATOM 646 C CA . PHE A 1 82 ? -12.299 1.440 7.004 1.00 92.00 82 PHE A CA 1
ATOM 647 C C . PHE A 1 82 ? -13.044 0.120 7.083 1.00 92.00 82 PHE A C 1
ATOM 649 O O . PHE A 1 82 ? -12.941 -0.722 6.186 1.00 92.00 82 PHE A O 1
ATOM 656 N N . ASN A 1 83 ? -13.797 -0.079 8.159 1.00 93.00 83 ASN A N 1
ATOM 657 C CA . ASN A 1 83 ? -14.673 -1.235 8.257 1.00 93.00 83 ASN A CA 1
ATOM 658 C C . ASN A 1 83 ? -15.805 -1.151 7.225 1.00 93.00 83 ASN A C 1
ATOM 660 O O . ASN A 1 83 ? -16.304 -0.085 6.873 1.00 93.00 83 ASN A O 1
ATOM 664 N N . THR A 1 84 ? -16.225 -2.312 6.736 1.00 86.19 84 THR A N 1
ATOM 665 C CA . THR A 1 84 ? -17.334 -2.430 5.772 1.00 86.19 84 THR A CA 1
ATOM 666 C C . THR A 1 84 ? -18.649 -2.848 6.417 1.00 86.19 84 THR A C 1
ATOM 668 O O . THR A 1 84 ? -19.681 -2.890 5.748 1.00 86.19 84 THR A O 1
ATOM 671 N N . ARG A 1 85 ? -18.605 -3.204 7.704 1.00 84.88 85 ARG A N 1
ATOM 672 C CA . ARG A 1 85 ? -19.728 -3.669 8.522 1.00 84.88 85 ARG A CA 1
ATOM 673 C C . ARG A 1 85 ? -19.498 -3.279 9.978 1.00 84.88 85 ARG A C 1
ATOM 675 O O . ARG A 1 85 ? -18.361 -3.031 10.368 1.00 84.88 85 ARG A O 1
ATOM 682 N N . GLY A 1 86 ? -20.559 -3.304 10.775 1.00 81.25 86 GLY A N 1
AT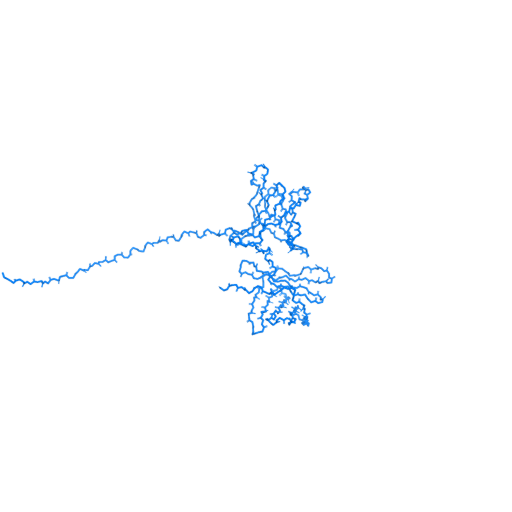OM 683 C CA . GLY A 1 86 ? -20.544 -2.925 12.188 1.00 81.25 86 GLY A CA 1
ATOM 684 C C . GLY A 1 86 ? -21.435 -1.714 12.446 1.00 81.25 86 GLY A C 1
ATOM 685 O O . GLY A 1 86 ? -21.801 -0.999 11.517 1.00 81.25 86 GLY A O 1
ATOM 686 N N . GLU A 1 87 ? -21.805 -1.514 13.708 1.00 80.19 87 GLU A N 1
ATOM 687 C CA . GLU A 1 87 ? -22.671 -0.403 14.126 1.00 80.19 87 GLU A CA 1
ATOM 688 C C . GLU A 1 87 ? -21.931 0.940 14.125 1.00 80.19 87 GLU A C 1
ATOM 690 O O . GLU A 1 87 ? -22.527 1.984 13.875 1.00 80.19 87 GLU A O 1
ATOM 695 N N . VAL A 1 88 ? -20.617 0.908 14.363 1.00 83.44 88 VAL A N 1
ATOM 696 C CA . VAL A 1 88 ? -19.753 2.089 14.387 1.00 83.44 88 VAL A CA 1
ATOM 697 C C . VAL A 1 88 ? -18.843 2.070 13.166 1.00 83.44 88 VAL A C 1
ATOM 699 O O . VAL A 1 88 ? -18.113 1.104 12.938 1.00 83.44 88 VAL A O 1
ATOM 702 N N . ALA A 1 89 ? -18.868 3.147 12.382 1.00 87.25 89 ALA A N 1
ATOM 703 C CA . ALA A 1 89 ? -17.893 3.361 11.320 1.00 87.25 89 ALA A CA 1
ATOM 704 C C . ALA A 1 89 ? -16.527 3.673 11.942 1.00 87.25 89 ALA A C 1
ATOM 706 O O . ALA A 1 89 ? -16.419 4.531 12.809 1.00 87.25 89 ALA A O 1
ATOM 707 N N . VAL A 1 90 ? -15.476 2.996 11.509 1.00 89.62 90 VAL A N 1
ATOM 708 C CA . VAL A 1 90 ? -14.108 3.182 11.982 1.00 89.62 90 VAL A CA 1
ATOM 709 C C . VAL A 1 90 ? -13.222 3.392 10.783 1.00 89.62 90 VAL A C 1
ATOM 711 O O . VAL A 1 90 ? -13.199 2.564 9.876 1.00 89.62 90 VAL A O 1
ATOM 714 N N . ARG A 1 91 ? -12.485 4.500 10.794 1.00 90.81 91 ARG A N 1
ATOM 715 C CA . ARG A 1 91 ? -11.467 4.812 9.798 1.00 90.81 91 ARG A CA 1
ATOM 716 C C . ARG A 1 91 ? -10.117 4.954 10.481 1.00 90.81 91 ARG A C 1
ATOM 718 O O . ARG A 1 91 ? -10.003 5.656 11.480 1.00 90.81 91 ARG A O 1
ATOM 725 N N . VAL A 1 92 ? -9.103 4.308 9.926 1.00 90.75 92 VAL A N 1
ATOM 726 C CA . VAL A 1 92 ? -7.713 4.415 10.365 1.00 90.75 92 VAL A CA 1
ATOM 727 C C . VAL A 1 92 ? -6.890 4.954 9.217 1.00 90.75 92 VAL A C 1
ATOM 729 O O . VAL A 1 92 ? -6.801 4.302 8.186 1.00 90.75 92 VAL A O 1
ATOM 732 N N . TYR A 1 93 ? -6.259 6.103 9.394 1.00 89.56 93 TYR A N 1
ATOM 733 C CA . TYR A 1 93 ? -5.202 6.545 8.497 1.00 89.56 93 TYR A CA 1
ATOM 734 C C . TYR A 1 93 ? -3.864 6.023 9.016 1.00 89.56 93 TYR A C 1
ATOM 736 O O . TYR A 1 93 ? -3.471 6.347 10.139 1.00 89.56 93 TYR A O 1
ATOM 744 N N . ALA A 1 94 ? -3.173 5.222 8.208 1.00 84.56 94 ALA A N 1
ATOM 745 C CA . ALA A 1 94 ? -1.802 4.803 8.462 1.00 84.56 94 ALA A CA 1
ATOM 746 C C . ALA A 1 94 ? -0.867 5.520 7.473 1.00 84.56 94 ALA A C 1
ATOM 748 O O . ALA A 1 94 ? -0.985 5.270 6.270 1.00 84.56 94 ALA A O 1
ATOM 749 N N . PRO A 1 95 ? 0.031 6.403 7.936 1.00 75.19 95 PRO A N 1
ATOM 750 C CA . PRO A 1 95 ? 0.979 7.079 7.057 1.00 75.19 95 PRO A CA 1
ATOM 751 C C . PRO A 1 95 ? 1.999 6.108 6.455 1.00 75.19 95 PRO A C 1
ATOM 753 O O . PRO A 1 95 ? 2.324 5.074 7.042 1.00 75.19 95 PRO A O 1
ATOM 756 N N . ASP A 1 96 ? 2.547 6.477 5.296 1.00 64.62 96 ASP A N 1
ATOM 757 C CA . ASP A 1 96 ? 3.647 5.737 4.657 1.00 64.62 96 ASP A CA 1
ATOM 758 C C . ASP A 1 96 ? 4.962 5.871 5.450 1.00 64.62 96 ASP A C 1
ATOM 760 O O . ASP A 1 96 ? 5.864 5.031 5.337 1.00 64.62 96 ASP A O 1
ATOM 764 N N . ARG A 1 97 ? 5.093 6.946 6.237 1.00 63.03 97 ARG A N 1
ATOM 765 C CA . ARG A 1 97 ? 6.262 7.220 7.073 1.00 63.03 97 ARG A CA 1
ATOM 766 C C . ARG A 1 97 ? 6.016 6.806 8.520 1.00 63.03 97 ARG A C 1
ATOM 768 O O . ARG A 1 97 ? 4.989 7.128 9.102 1.00 63.03 97 ARG A O 1
ATOM 775 N N . VAL A 1 98 ? 6.983 6.105 9.109 1.00 58.50 98 VAL A N 1
ATOM 776 C CA . VAL A 1 98 ? 6.871 5.543 10.469 1.00 58.50 98 VAL A CA 1
ATOM 777 C C . VAL A 1 98 ? 6.953 6.594 11.582 1.00 58.50 98 VAL A C 1
ATOM 779 O O . VAL A 1 98 ? 6.558 6.315 12.709 1.00 58.50 98 VAL A O 1
ATOM 782 N N . ASP A 1 99 ? 7.481 7.778 11.277 1.00 67.19 99 ASP A N 1
ATOM 783 C CA . ASP A 1 99 ? 7.591 8.932 12.172 1.00 67.19 99 ASP A CA 1
ATOM 784 C C . ASP A 1 99 ? 6.360 9.850 12.129 1.00 67.19 99 ASP A C 1
ATOM 786 O O . ASP A 1 99 ? 6.227 10.746 12.964 1.00 67.19 99 ASP A O 1
ATOM 790 N N . GLU A 1 100 ? 5.435 9.615 11.197 1.00 75.94 100 GLU A N 1
ATOM 791 C CA . GLU A 1 100 ? 4.176 10.347 11.120 1.00 75.94 100 GLU A CA 1
ATOM 792 C C . GLU A 1 100 ? 3.100 9.676 12.001 1.00 75.94 100 GLU A C 1
ATOM 794 O O . GLU A 1 100 ? 3.047 8.445 12.113 1.00 75.94 100 GLU A O 1
ATOM 799 N N . PRO A 1 101 ? 2.222 10.462 12.653 1.00 85.25 101 PRO A N 1
ATOM 800 C CA . PRO A 1 101 ? 1.150 9.906 13.467 1.00 85.25 101 PRO A CA 1
ATOM 801 C C . PRO A 1 101 ? 0.104 9.196 12.601 1.00 85.25 101 PRO A C 1
ATOM 803 O O . PRO A 1 101 ? -0.264 9.663 11.521 1.00 85.25 101 PRO A O 1
ATOM 806 N N . CYS A 1 102 ? -0.436 8.091 13.113 1.00 89.56 102 CYS A N 1
ATOM 807 C CA . CYS A 1 102 ? -1.662 7.514 12.571 1.00 89.56 102 CYS A CA 1
ATOM 808 C C . CYS A 1 102 ? -2.882 8.225 13.166 1.00 89.56 102 CYS A C 1
ATOM 810 O O . CYS A 1 102 ? -2.802 8.823 14.239 1.00 89.56 102 CYS A O 1
ATOM 812 N N . PHE A 1 103 ? -4.029 8.140 12.494 1.00 92.81 103 PHE A N 1
ATOM 813 C CA . PHE A 1 103 ? -5.277 8.715 13.003 1.00 92.81 103 PHE A CA 1
ATOM 814 C C . PHE A 1 103 ? -6.387 7.678 13.033 1.00 92.81 103 PHE A C 1
ATOM 816 O O . PHE A 1 103 ? -6.541 6.912 12.086 1.00 92.81 103 PHE A O 1
ATOM 823 N N . VAL A 1 104 ? -7.195 7.695 14.092 1.00 93.38 104 VAL A N 1
ATOM 824 C CA . VAL A 1 104 ? -8.411 6.885 14.219 1.00 93.38 104 VAL A CA 1
ATOM 825 C C . VAL A 1 104 ? -9.627 7.798 14.298 1.00 93.38 104 VAL A C 1
ATOM 827 O O . VAL A 1 104 ? -9.675 8.707 15.122 1.00 93.38 104 VAL A O 1
ATOM 830 N N . VAL A 1 105 ? -10.633 7.532 13.473 1.00 92.75 105 VAL A N 1
ATOM 831 C CA . VAL A 1 105 ? -11.943 8.192 13.490 1.00 92.75 105 VAL A CA 1
ATOM 832 C C . VAL A 1 105 ? -12.997 7.138 13.809 1.00 92.75 105 VAL A C 1
ATOM 834 O O . VAL A 1 105 ? -13.009 6.083 13.175 1.00 92.75 105 VAL A O 1
ATOM 837 N N . LEU A 1 106 ? -13.873 7.415 14.778 1.00 89.50 106 LEU A N 1
ATOM 838 C CA . LEU A 1 106 ? -14.978 6.537 15.180 1.00 89.50 106 LEU A CA 1
ATOM 839 C C . LEU A 1 106 ? -16.314 7.260 15.011 1.00 89.50 106 LEU A C 1
ATOM 841 O O . LEU A 1 106 ? -16.611 8.183 15.770 1.00 89.50 106 LEU A O 1
ATOM 845 N N . GLY A 1 107 ? -17.132 6.831 14.059 1.00 86.75 107 GLY A N 1
ATOM 846 C CA . GLY A 1 107 ? -18.368 7.505 13.682 1.00 86.75 107 GLY A CA 1
ATOM 847 C C . GLY A 1 107 ? -18.087 8.962 13.324 1.00 86.75 107 GLY A C 1
ATOM 848 O O . GLY A 1 107 ? -17.176 9.245 12.549 1.00 86.75 107 GLY A O 1
ATOM 849 N N . ASP A 1 108 ? -18.823 9.870 13.961 1.00 86.56 108 ASP A N 1
ATOM 850 C CA . ASP A 1 108 ? -18.706 11.318 13.758 1.00 86.56 108 ASP A CA 1
ATOM 851 C C . ASP A 1 108 ? -17.740 12.002 14.747 1.00 86.56 108 ASP A C 1
ATOM 853 O O . ASP A 1 108 ? -17.688 13.230 14.832 1.00 86.56 108 ASP A O 1
ATOM 857 N N . ASN A 1 109 ? -16.977 11.231 15.531 1.00 87.00 109 ASN A N 1
ATOM 858 C CA . ASN A 1 109 ? -16.009 11.800 16.469 1.00 87.00 109 ASN A CA 1
ATOM 859 C C . ASN A 1 109 ? -14.803 12.409 15.736 1.00 87.00 109 ASN A C 1
ATOM 861 O O . ASN A 1 109 ? -14.405 11.914 14.678 1.00 87.00 109 ASN A O 1
ATOM 865 N N . PRO A 1 110 ? -14.158 13.440 16.313 1.00 89.31 110 PRO A N 1
ATOM 866 C CA . PRO A 1 110 ? -12.943 14.000 15.740 1.00 89.31 110 PRO A CA 1
ATOM 867 C C . PRO A 1 110 ? -11.821 12.947 15.653 1.00 89.31 110 PRO A C 1
ATOM 869 O O . PRO A 1 110 ? -11.755 12.051 16.505 1.00 89.31 110 PRO A O 1
ATOM 872 N N . PRO A 1 111 ? -10.912 13.061 14.664 1.00 91.50 111 PRO A N 1
ATOM 873 C CA . PRO A 1 111 ? -9.767 12.169 14.549 1.00 91.50 111 PRO A CA 1
ATOM 874 C C . PRO A 1 111 ? -8.901 12.194 15.808 1.00 91.50 111 PRO A C 1
ATOM 876 O O . PRO A 1 111 ? -8.498 13.254 16.286 1.00 91.50 111 PRO A O 1
ATOM 879 N N . GLN A 1 112 ? -8.579 11.012 16.317 1.00 93.56 112 GLN A N 1
ATOM 880 C CA . GLN A 1 112 ? -7.639 10.825 17.411 1.00 93.56 112 GLN A CA 1
ATOM 881 C C . GLN A 1 112 ? -6.283 10.441 16.836 1.00 93.56 112 GLN A C 1
ATOM 883 O O . GLN A 1 112 ? -6.166 9.432 16.142 1.00 93.56 112 GLN A O 1
ATOM 888 N N . SER A 1 113 ? -5.272 11.256 17.125 1.00 93.88 113 SER A N 1
ATOM 889 C CA . SER A 1 113 ? -3.887 10.958 16.770 1.00 93.88 113 SER A CA 1
ATOM 890 C C . SER A 1 113 ? -3.351 9.814 17.627 1.00 93.88 113 SER A C 1
ATOM 892 O O . SER A 1 113 ? -3.700 9.683 18.805 1.00 93.88 113 SER A O 1
ATOM 894 N N . GLY A 1 114 ? -2.501 8.990 17.034 1.00 91.12 114 GLY A N 1
ATOM 895 C CA . GLY A 1 114 ? -1.887 7.853 17.686 1.00 91.12 114 GLY A CA 1
ATOM 896 C C . GLY A 1 114 ? -0.539 7.492 17.087 1.00 91.12 114 GLY A C 1
ATOM 897 O O . GLY A 1 114 ? -0.058 8.089 16.122 1.00 91.12 114 GLY A O 1
ATOM 898 N N . GLN A 1 115 ? 0.063 6.472 17.677 1.00 88.62 115 GLN A N 1
ATOM 899 C CA . GLN A 1 115 ? 1.290 5.871 17.198 1.00 88.62 115 GLN A CA 1
ATOM 900 C C . GLN A 1 115 ? 0.965 4.663 16.324 1.00 88.62 115 GLN A C 1
ATOM 902 O O . GLN A 1 115 ? 0.219 3.766 16.730 1.00 88.62 115 GLN A O 1
ATOM 907 N N . LEU A 1 116 ? 1.550 4.623 15.129 1.00 82.62 116 LEU A N 1
ATOM 908 C CA . LEU A 1 116 ? 1.504 3.436 14.290 1.00 82.62 116 LEU A CA 1
ATOM 909 C C . LEU A 1 116 ? 2.535 2.427 14.811 1.00 82.62 116 LEU A C 1
ATOM 911 O O . LEU A 1 116 ? 3.738 2.673 14.775 1.00 82.62 116 LEU A O 1
ATOM 915 N N . ILE A 1 117 ? 2.064 1.289 15.303 1.00 73.75 117 ILE A N 1
ATOM 916 C CA . ILE A 1 117 ? 2.875 0.192 15.820 1.00 73.75 117 ILE A CA 1
ATOM 917 C C . ILE A 1 117 ? 2.723 -1.014 14.910 1.00 73.75 117 ILE A C 1
ATOM 919 O O . ILE A 1 117 ? 1.605 -1.455 14.673 1.00 73.75 117 ILE A O 1
ATOM 923 N N . GLY A 1 118 ? 3.857 -1.581 14.490 1.00 57.50 118 GLY A N 1
ATOM 924 C CA . GLY A 1 118 ? 3.946 -2.921 13.910 1.00 57.50 118 GLY A CA 1
ATOM 925 C C . GLY A 1 118 ? 3.208 -3.028 12.593 1.00 57.50 118 GLY A C 1
ATOM 926 O O . GLY A 1 118 ? 1.982 -2.995 12.544 1.00 57.50 118 GLY A O 1
ATOM 927 N N . THR A 1 119 ? 3.952 -3.116 11.504 1.00 48.53 119 THR A N 1
ATOM 928 C CA . THR A 1 119 ? 3.349 -2.789 10.230 1.00 48.53 119 THR A CA 1
ATOM 929 C C . THR A 1 119 ? 3.547 -3.978 9.194 1.00 48.53 119 THR A C 1
ATOM 931 O O . THR A 1 119 ? 3.307 -3.922 7.981 1.00 48.53 119 THR A O 1
ATOM 934 N N . GLY A 1 120 ? 3.960 -5.139 9.732 1.00 35.53 120 GLY A N 1
ATOM 935 C CA . GLY A 1 120 ? 4.426 -6.373 9.072 1.00 35.53 120 GLY A CA 1
ATOM 936 C C . GLY A 1 120 ? 4.487 -7.525 10.099 1.00 35.53 120 GLY A C 1
ATOM 937 O O . GLY A 1 120 ? 4.192 -7.260 11.267 1.00 35.53 120 GLY A O 1
ATOM 938 N N . PRO A 1 121 ? 4.768 -8.793 9.701 1.00 33.62 121 PRO A N 1
ATOM 939 C CA . PRO A 1 121 ? 4.496 -9.959 10.546 1.00 33.62 121 PRO A CA 1
ATOM 940 C C . PRO A 1 121 ? 5.278 -9.857 11.843 1.00 33.62 121 PRO A C 1
ATOM 942 O O . PRO A 1 121 ? 6.500 -9.758 11.842 1.00 33.62 121 PRO A O 1
ATOM 945 N N . VAL A 1 122 ? 4.547 -9.912 12.942 1.00 36.19 122 VAL A N 1
ATOM 946 C CA . VAL A 1 122 ? 5.127 -10.096 14.258 1.00 36.19 122 VAL A CA 1
ATOM 947 C C . VAL A 1 122 ? 5.557 -11.552 14.336 1.00 36.19 122 VAL A C 1
ATOM 949 O O . VAL A 1 122 ? 4.686 -12.408 14.387 1.00 36.19 122 VAL A O 1
ATOM 952 N N . ASP A 1 123 ? 6.862 -11.783 14.272 1.00 31.02 123 ASP A N 1
ATOM 953 C CA . ASP A 1 123 ? 7.593 -12.718 15.127 1.00 31.02 123 ASP A CA 1
ATOM 954 C C . ASP A 1 123 ? 9.058 -12.247 15.113 1.00 31.02 123 ASP A C 1
ATOM 956 O O . ASP A 1 123 ? 9.780 -12.468 14.150 1.00 31.02 123 ASP A O 1
ATOM 960 N N . ASP A 1 124 ? 9.421 -11.519 16.174 1.00 31.20 124 ASP A N 1
ATOM 961 C CA . ASP A 1 124 ? 10.745 -10.992 16.531 1.00 31.20 124 ASP A CA 1
ATOM 962 C C . ASP A 1 124 ? 11.452 -10.031 15.536 1.00 31.20 124 ASP A C 1
ATOM 964 O O . ASP A 1 124 ? 11.730 -10.336 14.387 1.00 31.20 124 ASP A O 1
ATOM 968 N N . GLU A 1 125 ? 11.801 -8.843 16.045 1.00 32.09 125 GLU A N 1
ATOM 969 C CA . GLU A 1 125 ? 12.441 -7.692 15.372 1.00 32.09 125 GLU A CA 1
ATOM 970 C C . GLU A 1 125 ? 11.556 -6.804 14.468 1.00 32.09 125 GLU A C 1
ATOM 972 O O . GLU A 1 125 ? 11.005 -7.159 13.433 1.00 32.09 125 GLU A O 1
ATOM 977 N N . ILE A 1 126 ? 11.420 -5.563 14.931 1.00 38.31 126 ILE A N 1
ATOM 978 C CA . ILE A 1 126 ? 10.494 -4.527 14.489 1.00 38.31 126 ILE A CA 1
ATOM 979 C C . ILE A 1 126 ? 11.034 -3.839 13.224 1.00 38.31 126 ILE A C 1
ATOM 981 O O . ILE A 1 126 ? 11.860 -2.943 13.336 1.00 38.31 126 ILE A O 1
ATOM 985 N N . GLU A 1 127 ? 10.507 -4.164 12.040 1.00 31.12 127 GLU A N 1
ATOM 986 C CA . GLU A 1 127 ? 10.446 -3.254 10.885 1.00 31.12 127 GLU A CA 1
ATOM 987 C C . GLU A 1 127 ? 9.335 -3.650 9.898 1.00 31.12 127 GLU A C 1
ATOM 989 O O . GLU A 1 127 ? 9.245 -4.783 9.437 1.00 31.12 127 GLU A O 1
ATOM 994 N N . GLY A 1 128 ? 8.592 -2.648 9.432 1.00 30.81 128 GLY A N 1
ATOM 995 C CA . GLY A 1 128 ? 8.073 -2.642 8.065 1.00 30.81 128 GLY A CA 1
ATOM 996 C C . GLY A 1 128 ? 6.574 -2.746 7.995 1.00 30.81 128 GLY A C 1
ATOM 997 O O . GLY A 1 128 ? 6.039 -3.622 8.640 1.00 30.81 128 GLY A O 1
ATOM 998 N N . GLY A 1 129 ? 5.972 -1.826 7.226 1.00 36.97 129 GLY A N 1
ATOM 999 C CA . GLY A 1 129 ? 4.641 -1.292 7.412 1.00 36.97 129 GLY A CA 1
ATOM 1000 C C . GLY A 1 129 ? 3.714 -1.128 6.270 1.00 36.97 129 GLY A C 1
ATOM 1001 O O . GLY A 1 129 ? 4.172 -0.493 5.344 1.00 36.97 129 GLY A O 1
ATOM 1002 N N . ALA A 1 130 ? 2.471 -1.638 6.330 1.00 42.50 130 ALA A N 1
ATOM 1003 C CA . ALA A 1 130 ? 1.537 -1.569 5.207 1.00 42.50 130 ALA A CA 1
ATOM 1004 C C . ALA A 1 130 ? 2.325 -1.866 3.921 1.00 42.50 130 ALA A C 1
ATOM 1006 O O . ALA A 1 130 ? 2.459 -1.034 3.031 1.00 42.50 130 ALA A O 1
ATOM 1007 N N . GLY A 1 131 ? 3.025 -3.006 3.959 1.00 47.00 131 GLY A N 1
ATOM 1008 C CA . GLY A 1 131 ? 3.955 -3.457 2.933 1.00 47.00 131 GLY A CA 1
ATOM 1009 C C . GLY A 1 131 ? 4.980 -2.417 2.486 1.00 47.00 131 GLY A C 1
ATOM 1010 O O . GLY A 1 131 ? 5.125 -2.271 1.281 1.00 47.00 131 GLY A O 1
ATOM 1011 N N . ARG A 1 132 ? 5.646 -1.693 3.407 1.00 51.81 132 ARG A N 1
ATOM 1012 C CA . ARG A 1 132 ? 6.744 -0.724 3.186 1.00 51.81 132 ARG A CA 1
ATOM 1013 C C . ARG A 1 132 ? 7.321 -0.949 1.791 1.00 51.81 132 ARG A C 1
ATOM 1015 O O . ARG A 1 132 ? 7.977 -1.981 1.630 1.00 51.81 132 ARG A O 1
ATOM 1022 N N . PRO A 1 133 ? 7.069 -0.075 0.799 1.00 59.72 133 PRO A N 1
ATOM 1023 C CA . PRO A 1 133 ? 7.178 -0.454 -0.604 1.00 59.72 133 PRO A CA 1
ATOM 1024 C C . PRO A 1 133 ? 8.547 -1.066 -0.847 1.00 59.72 133 PRO A C 1
ATOM 1026 O O . PRO A 1 133 ? 9.555 -0.404 -0.586 1.00 59.72 133 PRO A O 1
ATOM 1029 N N . MET A 1 134 ? 8.587 -2.336 -1.256 1.00 76.62 134 MET A N 1
ATOM 1030 C CA . MET A 1 134 ? 9.842 -3.035 -1.504 1.00 76.62 134 MET A CA 1
ATOM 1031 C C . MET A 1 134 ? 10.676 -2.242 -2.499 1.00 76.62 134 MET A C 1
ATOM 1033 O O . MET A 1 134 ? 11.878 -2.146 -2.323 1.00 76.62 134 MET A O 1
ATOM 1037 N N . ALA A 1 135 ? 10.035 -1.566 -3.452 1.00 82.62 135 ALA A N 1
ATOM 1038 C CA . ALA A 1 135 ? 10.720 -0.628 -4.309 1.00 82.62 135 ALA A CA 1
ATOM 1039 C C . ALA A 1 135 ? 9.864 0.582 -4.671 1.00 82.62 135 ALA A C 1
ATOM 1041 O O . ALA A 1 135 ? 8.636 0.502 -4.781 1.00 82.62 135 ALA A O 1
ATOM 1042 N N . ILE A 1 136 ? 10.546 1.705 -4.889 1.00 87.12 136 ILE A N 1
ATOM 1043 C CA . ILE A 1 136 ? 9.944 2.956 -5.348 1.00 87.12 136 ILE A CA 1
ATOM 1044 C C . ILE A 1 136 ? 10.759 3.471 -6.525 1.00 87.12 136 ILE A C 1
ATOM 1046 O O . ILE A 1 136 ? 11.908 3.875 -6.353 1.00 87.12 136 ILE A O 1
ATOM 1050 N N . CYS A 1 137 ? 10.141 3.515 -7.698 1.00 92.31 137 CYS A N 1
ATOM 1051 C CA . CYS A 1 137 ? 10.708 4.168 -8.865 1.00 92.31 137 CYS A CA 1
ATOM 1052 C C . CYS A 1 137 ? 9.992 5.491 -9.115 1.00 92.31 137 CYS A C 1
ATOM 1054 O O . CYS A 1 137 ? 8.767 5.523 -9.254 1.00 92.31 137 CYS A O 1
ATOM 1056 N N . GLN A 1 138 ? 10.748 6.585 -9.169 1.00 91.88 138 GLN A N 1
ATOM 1057 C CA . GLN A 1 138 ? 10.208 7.915 -9.425 1.00 91.88 138 GLN A CA 1
ATOM 1058 C C . GLN A 1 138 ? 10.783 8.490 -10.721 1.00 91.88 138 GLN A C 1
ATOM 1060 O O . GLN A 1 138 ? 11.948 8.881 -10.772 1.00 91.88 138 GLN A O 1
ATOM 1065 N N . GLY A 1 139 ? 9.950 8.552 -11.757 1.00 92.69 139 GLY A N 1
ATOM 1066 C CA . GLY A 1 139 ? 10.215 9.284 -12.991 1.00 92.69 139 GLY A CA 1
ATOM 1067 C C . GLY A 1 139 ? 9.938 10.784 -12.851 1.00 92.69 139 GLY A C 1
ATOM 1068 O O . GLY A 1 139 ? 9.751 11.315 -11.756 1.00 92.69 139 GLY A O 1
ATOM 1069 N N . ARG A 1 140 ? 9.882 11.486 -13.984 1.00 93.00 140 ARG A N 1
ATOM 1070 C CA . ARG A 1 140 ? 9.466 12.895 -14.069 1.00 93.00 140 ARG A CA 1
ATOM 1071 C C . ARG A 1 140 ? 7.947 13.052 -14.004 1.00 93.00 140 ARG A C 1
ATOM 1073 O O . ARG A 1 140 ? 7.461 14.019 -13.427 1.00 93.00 140 ARG A O 1
ATOM 1080 N N . ARG A 1 141 ? 7.204 12.136 -14.628 1.00 90.81 141 ARG A N 1
ATOM 1081 C CA . ARG A 1 141 ? 5.741 12.179 -14.764 1.00 90.81 141 ARG A CA 1
ATOM 1082 C C . ARG A 1 141 ? 5.048 11.210 -13.824 1.00 90.81 141 ARG A C 1
ATOM 1084 O O . ARG A 1 141 ? 3.958 11.521 -13.351 1.00 90.81 141 ARG A O 1
ATOM 1091 N N . ASN A 1 142 ? 5.674 10.071 -13.542 1.00 90.75 142 ASN A N 1
ATOM 1092 C CA . ASN A 1 142 ? 5.053 8.988 -12.794 1.00 90.75 142 ASN A CA 1
ATOM 1093 C C . ASN A 1 142 ? 5.907 8.543 -11.610 1.00 90.75 142 ASN A C 1
ATOM 1095 O O . ASN A 1 142 ? 7.137 8.559 -11.668 1.00 90.75 142 ASN A O 1
ATOM 1099 N N . ARG A 1 143 ? 5.244 8.074 -10.555 1.00 89.94 143 ARG A N 1
ATOM 1100 C CA . ARG A 1 143 ? 5.878 7.324 -9.470 1.00 89.94 143 ARG A CA 1
ATOM 1101 C C . ARG A 1 143 ? 5.179 5.983 -9.326 1.00 89.94 143 ARG A C 1
ATOM 1103 O O . ARG A 1 143 ? 3.955 5.924 -9.223 1.00 89.94 143 ARG A O 1
ATOM 1110 N N . VAL A 1 144 ? 5.969 4.914 -9.322 1.00 89.75 144 VAL A N 1
ATOM 1111 C CA . VAL A 1 144 ? 5.487 3.542 -9.164 1.00 89.75 144 VAL A CA 1
ATOM 1112 C C . VAL A 1 144 ? 6.082 2.947 -7.898 1.00 89.75 144 VAL A C 1
ATOM 1114 O O . VAL A 1 144 ? 7.282 3.062 -7.644 1.00 89.75 144 VAL A O 1
ATOM 1117 N N . ARG A 1 145 ? 5.228 2.323 -7.092 1.00 86.69 145 ARG A N 1
ATOM 1118 C CA . ARG A 1 145 ? 5.602 1.616 -5.869 1.00 86.69 145 ARG A CA 1
ATOM 1119 C C . ARG A 1 145 ? 5.200 0.159 -5.989 1.00 86.69 145 ARG A C 1
ATOM 1121 O O . ARG A 1 145 ? 4.098 -0.129 -6.454 1.00 86.69 145 ARG A O 1
ATOM 1128 N N . ILE A 1 146 ? 6.076 -0.727 -5.537 1.00 85.38 146 ILE A N 1
ATOM 1129 C CA . ILE A 1 146 ? 5.768 -2.144 -5.372 1.00 85.38 146 ILE A CA 1
ATOM 1130 C C . ILE A 1 146 ? 5.702 -2.446 -3.889 1.00 85.38 146 ILE A C 1
ATOM 1132 O O . ILE A 1 146 ? 6.634 -2.124 -3.159 1.00 85.38 146 ILE A O 1
ATOM 1136 N N . PHE A 1 147 ? 4.623 -3.084 -3.466 1.00 76.62 147 PHE A N 1
ATOM 1137 C CA . PHE A 1 147 ? 4.416 -3.561 -2.108 1.00 76.62 147 PHE A CA 1
ATOM 1138 C C . PHE A 1 147 ? 4.427 -5.082 -2.134 1.00 76.62 147 PHE A C 1
ATOM 1140 O O . PHE A 1 147 ? 3.881 -5.681 -3.062 1.00 76.62 147 PHE A O 1
ATOM 1147 N N . ASP A 1 148 ? 5.021 -5.694 -1.116 1.00 71.62 148 ASP A N 1
ATOM 1148 C CA . ASP A 1 148 ? 4.783 -7.107 -0.843 1.00 71.62 148 ASP A CA 1
ATOM 1149 C C . ASP A 1 148 ? 3.562 -7.234 0.068 1.00 71.62 148 ASP A C 1
ATOM 1151 O O . ASP A 1 148 ? 3.510 -6.611 1.134 1.00 71.62 148 ASP A O 1
ATOM 1155 N N . PHE A 1 149 ? 2.566 -8.005 -0.355 1.00 58.69 149 PHE A N 1
ATOM 1156 C CA . PHE A 1 149 ? 1.345 -8.233 0.401 1.00 58.69 149 PHE A CA 1
ATOM 1157 C C . PHE A 1 149 ? 0.830 -9.659 0.187 1.00 58.69 149 PHE A C 1
ATOM 1159 O O . PHE A 1 149 ? 0.278 -9.977 -0.864 1.00 58.69 149 PHE A O 1
ATOM 1166 N N . ARG A 1 150 ? 0.947 -10.511 1.215 1.00 50.16 150 ARG A N 1
ATOM 1167 C CA . ARG A 1 150 ? 0.430 -11.897 1.221 1.00 50.16 150 ARG A CA 1
ATOM 1168 C C . ARG A 1 150 ? 0.905 -12.734 0.021 1.00 50.16 150 ARG A C 1
ATOM 1170 O O . ARG A 1 150 ? 0.080 -13.273 -0.716 1.00 50.16 150 ARG A O 1
ATOM 1177 N N . ASP A 1 151 ? 2.220 -12.770 -0.211 1.00 59.91 151 ASP A N 1
ATOM 1178 C CA . ASP A 1 151 ? 2.864 -13.442 -1.358 1.00 59.91 151 ASP A CA 1
ATOM 1179 C C . ASP A 1 151 ? 2.412 -12.910 -2.728 1.00 59.91 151 ASP A C 1
ATOM 1181 O O . ASP A 1 151 ? 2.601 -13.537 -3.774 1.00 59.91 151 ASP A O 1
ATOM 1185 N N . ARG A 1 152 ? 1.779 -11.734 -2.738 1.00 62.22 152 ARG A N 1
ATOM 1186 C CA . ARG A 1 152 ? 1.380 -11.013 -3.939 1.00 62.22 152 ARG A CA 1
ATOM 1187 C C . ARG A 1 152 ? 2.092 -9.684 -3.948 1.00 62.22 152 ARG A C 1
ATOM 1189 O O . ARG A 1 152 ? 2.154 -8.972 -2.953 1.00 62.22 152 ARG A O 1
ATOM 1196 N N . GLN A 1 153 ? 2.557 -9.302 -5.121 1.00 79.69 153 GLN A N 1
ATOM 1197 C CA . GLN A 1 153 ? 3.082 -7.966 -5.310 1.00 79.69 153 GLN A CA 1
ATOM 1198 C C . GLN A 1 153 ? 1.929 -7.056 -5.686 1.00 79.69 153 GLN A C 1
ATOM 1200 O O . GLN A 1 153 ? 1.172 -7.363 -6.603 1.00 79.69 153 GLN A O 1
ATOM 1205 N N . ILE A 1 154 ? 1.774 -5.943 -4.985 1.00 80.19 154 ILE A N 1
ATOM 1206 C CA . ILE A 1 154 ? 0.834 -4.892 -5.367 1.00 80.19 154 ILE A CA 1
ATOM 1207 C C . ILE A 1 154 ? 1.639 -3.791 -6.033 1.00 80.19 154 ILE A C 1
ATOM 1209 O O . ILE A 1 154 ? 2.642 -3.332 -5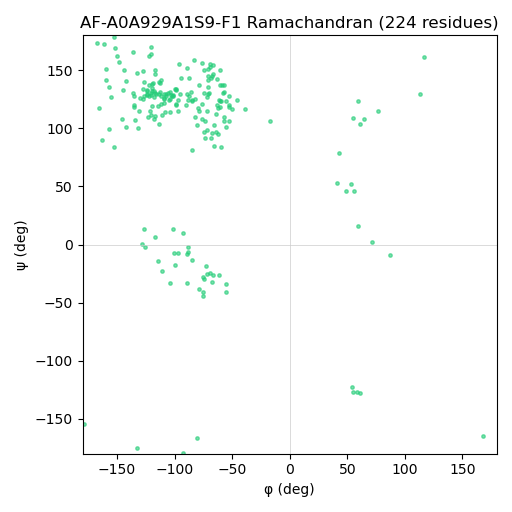.492 1.00 80.19 154 ILE A O 1
ATOM 1213 N N . MET A 1 155 ? 1.209 -3.374 -7.216 1.00 84.75 155 MET A N 1
ATOM 1214 C CA . MET A 1 155 ? 1.764 -2.216 -7.894 1.00 84.75 155 MET A CA 1
ATOM 1215 C C . MET A 1 155 ? 0.803 -1.050 -7.753 1.00 84.75 155 MET A C 1
ATOM 1217 O O . MET A 1 155 ? -0.374 -1.153 -8.109 1.00 84.75 155 MET A O 1
ATOM 1221 N N . ARG A 1 156 ? 1.350 0.075 -7.294 1.00 82.94 156 ARG A N 1
ATOM 1222 C CA . ARG A 1 156 ? 0.678 1.367 -7.311 1.00 82.94 156 ARG A CA 1
ATOM 1223 C C . ARG A 1 156 ? 1.371 2.310 -8.263 1.00 82.94 156 ARG A C 1
ATOM 1225 O O . ARG A 1 156 ? 2.583 2.490 -8.153 1.00 82.94 156 ARG A O 1
ATOM 1232 N N . ALA A 1 157 ? 0.601 2.963 -9.120 1.00 85.00 157 ALA A N 1
ATOM 1233 C CA . ALA A 1 157 ? 1.096 4.025 -9.980 1.00 85.00 157 ALA A CA 1
ATOM 1234 C C . ALA A 1 157 ? 0.329 5.323 -9.739 1.00 85.00 157 ALA A C 1
ATOM 1236 O O . ALA A 1 157 ? -0.899 5.340 -9.611 1.00 85.00 157 ALA A O 1
ATOM 1237 N N . GLU A 1 158 ? 1.078 6.416 -9.684 1.00 82.62 158 GLU A N 1
ATOM 1238 C CA . GLU A 1 158 ? 0.547 7.763 -9.530 1.00 82.62 158 GLU A CA 1
ATOM 1239 C C . GLU A 1 158 ? 1.178 8.722 -10.540 1.00 82.62 158 GLU A C 1
ATOM 1241 O O . GLU A 1 158 ? 2.345 8.593 -10.920 1.00 82.62 158 GLU A O 1
ATOM 1246 N N . SER A 1 159 ? 0.390 9.708 -10.959 1.00 84.25 159 SER A N 1
ATOM 1247 C CA . SER A 1 159 ? 0.864 10.844 -11.744 1.00 84.25 159 SER A CA 1
ATOM 1248 C C . SER A 1 159 ? 1.419 11.911 -10.802 1.00 84.25 159 SER A C 1
ATOM 1250 O O . SER A 1 159 ? 0.705 12.412 -9.937 1.00 84.25 159 SER A O 1
ATOM 1252 N N . LEU A 1 160 ? 2.671 12.320 -10.995 1.00 80.50 160 LEU A N 1
ATOM 1253 C CA . LEU A 1 160 ? 3.302 13.379 -10.200 1.00 80.50 160 LEU A CA 1
ATOM 1254 C C . LEU A 1 160 ? 2.745 14.771 -10.523 1.00 80.50 160 LEU A C 1
ATOM 1256 O O . LEU A 1 160 ? 2.789 15.660 -9.677 1.00 80.50 160 LEU A O 1
ATOM 1260 N N . GLN A 1 161 ? 2.206 14.958 -11.731 1.00 84.25 161 GLN A N 1
ATOM 1261 C CA . GLN A 1 161 ? 1.635 16.233 -12.163 1.00 84.25 161 GLN A CA 1
ATOM 1262 C C . GLN A 1 161 ? 0.262 16.490 -11.534 1.00 84.25 161 GLN A C 1
ATOM 1264 O O . GLN A 1 161 ? -0.016 17.604 -11.099 1.00 84.25 161 GLN A O 1
ATOM 1269 N N . SER A 1 162 ? -0.599 15.470 -11.504 1.00 72.25 162 SER A N 1
ATOM 1270 C CA . SER A 1 162 ? -1.973 15.594 -10.994 1.00 72.25 162 SER A CA 1
ATOM 1271 C C . SER A 1 162 ? -2.140 15.084 -9.561 1.00 72.25 162 SER A C 1
ATOM 1273 O O . SER A 1 162 ? -3.137 15.392 -8.917 1.00 72.25 162 SER A O 1
ATOM 1275 N N . GLY A 1 163 ? -1.194 14.288 -9.058 1.00 68.44 163 GLY A N 1
ATOM 1276 C CA . GLY A 1 163 ? -1.323 13.562 -7.793 1.00 68.44 163 GLY A CA 1
ATOM 1277 C C . GLY A 1 163 ? -2.313 12.393 -7.843 1.00 68.44 163 GLY A C 1
ATOM 1278 O O . GLY A 1 163 ? -2.531 11.752 -6.819 1.00 68.44 163 GLY A O 1
ATOM 1279 N N . ALA A 1 164 ? -2.920 12.109 -9.000 1.00 66.56 164 ALA A N 1
ATOM 1280 C CA . ALA A 1 164 ? -3.908 11.049 -9.134 1.00 66.56 164 ALA A CA 1
ATOM 1281 C C . ALA A 1 164 ? -3.249 9.667 -9.036 1.00 66.56 164 ALA A C 1
ATOM 1283 O O . ALA A 1 164 ? -2.286 9.380 -9.755 1.00 66.56 164 ALA A O 1
ATOM 1284 N N . ILE A 1 165 ? -3.803 8.807 -8.178 1.00 67.50 165 ILE A N 1
ATOM 1285 C CA . ILE A 1 165 ? -3.534 7.367 -8.173 1.00 67.50 165 ILE A CA 1
ATOM 1286 C C . ILE A 1 165 ? -4.471 6.743 -9.199 1.00 67.50 165 ILE A C 1
ATOM 1288 O O . ILE A 1 165 ? -5.684 6.923 -9.123 1.00 67.50 165 ILE A O 1
ATOM 1292 N N . TRP A 1 166 ? -3.909 6.030 -10.164 1.00 70.44 166 TRP A N 1
ATOM 1293 C CA . TRP A 1 166 ? -4.677 5.458 -11.272 1.00 70.44 166 TRP A CA 1
ATOM 1294 C C . TRP A 1 166 ? -4.468 3.948 -11.419 1.00 70.44 166 TRP A C 1
ATOM 1296 O O . TRP A 1 166 ? -5.133 3.311 -12.231 1.00 70.44 166 TRP A O 1
ATOM 1306 N N . LEU A 1 167 ? -3.605 3.362 -10.585 1.00 70.12 167 LEU A N 1
ATOM 1307 C CA . LEU A 1 167 ? -3.450 1.921 -10.454 1.00 70.12 167 LEU A CA 1
ATOM 1308 C C . LEU A 1 167 ? -3.142 1.555 -9.002 1.00 70.12 167 LEU A C 1
ATOM 1310 O O . LEU A 1 167 ? -2.249 2.163 -8.416 1.00 70.12 167 LEU A O 1
ATOM 1314 N N . ASP A 1 168 ? -3.836 0.553 -8.459 1.00 66.38 168 ASP A N 1
ATOM 1315 C CA . ASP A 1 168 ? -3.526 -0.059 -7.161 1.00 66.38 168 ASP A CA 1
ATOM 1316 C C . ASP A 1 168 ? -4.012 -1.515 -7.115 1.00 66.38 168 ASP A C 1
ATOM 1318 O O . ASP A 1 168 ? -5.141 -1.815 -6.729 1.00 66.38 168 ASP A O 1
ATOM 1322 N N . THR A 1 169 ? -3.205 -2.438 -7.634 1.00 71.56 169 THR A N 1
ATOM 1323 C CA . THR A 1 169 ? -3.649 -3.826 -7.848 1.00 71.56 169 THR A CA 1
ATOM 1324 C C . THR A 1 169 ? -2.477 -4.793 -8.008 1.00 71.56 169 THR A C 1
ATOM 1326 O O . THR A 1 169 ? -1.315 -4.393 -8.054 1.00 71.56 169 THR A O 1
ATOM 1329 N N . THR A 1 170 ? -2.771 -6.091 -8.058 1.00 76.62 170 THR A N 1
ATOM 1330 C CA . THR A 1 170 ? -1.775 -7.160 -8.103 1.00 76.62 170 THR A CA 1
ATOM 1331 C C . THR A 1 170 ? -0.923 -7.086 -9.361 1.00 76.62 170 THR A C 1
ATOM 1333 O O . THR A 1 170 ? -1.428 -7.193 -10.475 1.00 76.62 170 THR A O 1
ATOM 1336 N N . ALA A 1 171 ? 0.381 -6.941 -9.183 1.00 85.00 171 ALA A N 1
ATOM 1337 C CA . ALA A 1 171 ? 1.380 -7.109 -10.215 1.00 85.00 171 ALA A CA 1
ATOM 1338 C C . ALA A 1 171 ? 1.983 -8.512 -10.185 1.00 85.00 171 ALA A C 1
ATOM 1340 O O . ALA A 1 171 ? 2.025 -9.197 -9.163 1.00 85.00 171 ALA A O 1
ATOM 1341 N N . ARG A 1 172 ? 2.484 -8.915 -11.345 1.00 87.31 172 ARG A N 1
ATOM 1342 C CA . ARG A 1 172 ? 3.345 -10.079 -11.518 1.00 87.31 172 ARG A CA 1
ATOM 1343 C C . ARG A 1 172 ? 4.789 -9.598 -11.602 1.00 87.31 172 ARG A C 1
ATOM 1345 O O . ARG A 1 172 ? 5.061 -8.705 -12.400 1.00 87.31 172 ARG A O 1
ATOM 1352 N N . SER A 1 173 ? 5.704 -10.234 -10.877 1.00 89.56 173 SER A N 1
ATOM 1353 C CA . SER A 1 173 ? 7.142 -10.091 -11.130 1.00 89.56 173 SER A CA 1
ATOM 1354 C C . SER A 1 173 ? 7.650 -11.119 -12.127 1.00 89.56 173 SER A C 1
ATOM 1356 O O . SER A 1 173 ? 7.130 -12.230 -12.259 1.00 89.56 173 SER A O 1
ATOM 1358 N N . ILE A 1 174 ? 8.702 -10.728 -12.831 1.00 89.25 174 ILE A N 1
ATOM 1359 C CA . ILE A 1 174 ? 9.518 -11.572 -13.685 1.00 89.25 174 ILE A CA 1
ATOM 1360 C C . ILE A 1 174 ? 10.966 -11.210 -13.379 1.00 89.25 174 ILE A C 1
ATOM 1362 O O . ILE A 1 174 ? 11.383 -10.071 -13.585 1.00 89.25 174 ILE A O 1
ATOM 1366 N N . SER A 1 175 ? 11.737 -12.172 -12.884 1.00 88.62 175 SER A N 1
ATOM 1367 C CA . SER A 1 175 ? 13.187 -12.013 -12.801 1.00 88.62 175 SER A CA 1
ATOM 1368 C C . SER A 1 175 ? 13.775 -12.098 -14.207 1.00 88.62 175 SER A C 1
ATOM 1370 O O . SER A 1 175 ? 13.519 -13.060 -14.933 1.00 88.62 175 SER A O 1
ATOM 1372 N N . VAL A 1 176 ? 14.558 -11.095 -14.578 1.00 90.25 176 VAL A N 1
ATOM 1373 C CA . VAL A 1 176 ? 15.321 -11.038 -15.829 1.00 90.25 176 VAL A CA 1
ATOM 1374 C C . VAL A 1 176 ? 16.810 -10.910 -15.494 1.00 90.25 176 VAL A C 1
ATOM 1376 O O . VAL A 1 176 ? 17.176 -10.762 -14.330 1.00 90.25 176 VAL A O 1
ATOM 1379 N N . SER A 1 177 ? 17.695 -11.053 -16.482 1.00 87.38 177 SER A N 1
ATOM 1380 C CA . SER A 1 177 ? 19.144 -11.158 -16.237 1.00 87.38 177 SER A CA 1
ATOM 1381 C C . SER A 1 177 ? 19.763 -9.936 -15.554 1.00 87.38 177 SER A C 1
ATOM 1383 O O . SER A 1 177 ? 20.791 -10.071 -14.902 1.00 87.38 177 SER A O 1
ATOM 1385 N N . ASP A 1 178 ? 19.155 -8.768 -15.720 1.00 90.50 178 ASP A N 1
ATOM 1386 C CA . ASP A 1 178 ? 19.643 -7.455 -15.298 1.00 90.50 178 ASP A CA 1
ATOM 1387 C C . ASP A 1 178 ? 18.734 -6.778 -14.258 1.00 90.50 178 ASP A C 1
ATOM 1389 O O . ASP A 1 178 ? 18.943 -5.616 -13.911 1.00 90.50 178 ASP A O 1
ATOM 1393 N N . GLY A 1 179 ? 17.710 -7.474 -13.752 1.00 91.94 179 GLY A N 1
ATOM 1394 C CA . GLY A 1 179 ? 16.730 -6.853 -12.869 1.00 91.94 179 GLY A CA 1
ATOM 1395 C C . GLY A 1 179 ? 15.474 -7.670 -12.608 1.00 91.94 179 GLY A C 1
ATOM 1396 O O . GLY A 1 179 ? 15.385 -8.871 -12.860 1.00 91.94 179 GLY A O 1
ATOM 1397 N N . THR A 1 180 ? 14.465 -6.984 -12.084 1.00 92.75 180 THR A N 1
ATOM 1398 C CA . THR A 1 180 ? 13.107 -7.514 -11.937 1.00 92.75 180 THR A CA 1
ATOM 1399 C C . THR A 1 180 ? 12.128 -6.608 -12.665 1.00 92.75 180 THR A C 1
ATOM 1401 O O . THR A 1 180 ? 12.097 -5.398 -12.433 1.00 92.75 180 THR A O 1
ATOM 1404 N N . GLU A 1 181 ? 11.309 -7.198 -13.531 1.00 93.19 181 GLU A N 1
ATOM 1405 C CA . GLU A 1 181 ? 10.187 -6.519 -14.168 1.00 93.19 181 GLU A CA 1
ATOM 1406 C C . GLU A 1 181 ? 8.903 -6.823 -13.395 1.00 93.19 181 GLU A C 1
ATOM 1408 O O . GLU A 1 181 ? 8.531 -7.980 -13.213 1.00 93.19 181 GLU A O 1
ATOM 1413 N N . TYR A 1 182 ? 8.210 -5.780 -12.959 1.00 92.88 182 TYR A N 1
ATOM 1414 C CA . TYR A 1 182 ? 6.870 -5.849 -12.402 1.00 92.88 182 TYR A CA 1
ATOM 1415 C C . TYR A 1 182 ? 5.890 -5.403 -13.475 1.00 92.88 182 TYR A C 1
ATOM 1417 O O . TYR A 1 182 ? 6.042 -4.326 -14.052 1.00 92.88 182 TYR A O 1
ATOM 1425 N N . ILE A 1 183 ? 4.874 -6.217 -13.729 1.00 91.94 183 ILE A N 1
ATOM 1426 C CA . ILE A 1 183 ? 3.873 -5.962 -14.759 1.00 91.94 183 ILE A CA 1
ATOM 1427 C C . ILE A 1 183 ? 2.497 -5.968 -14.123 1.00 91.94 183 ILE A C 1
ATOM 1429 O O . ILE A 1 183 ? 2.138 -6.896 -13.393 1.00 91.94 183 ILE A O 1
ATOM 1433 N N . ASN A 1 184 ? 1.711 -4.956 -14.457 1.00 89.81 184 ASN A N 1
ATOM 1434 C CA . ASN A 1 184 ? 0.298 -4.922 -14.158 1.00 89.81 184 ASN A CA 1
ATOM 1435 C C . ASN A 1 184 ? -0.524 -4.724 -15.433 1.00 89.81 184 ASN A C 1
ATOM 1437 O O . ASN A 1 184 ? -0.267 -3.793 -16.193 1.00 89.81 184 ASN A O 1
ATOM 1441 N N . ASN A 1 185 ? -1.527 -5.582 -15.625 1.00 76.94 185 ASN A N 1
ATOM 1442 C CA . ASN A 1 185 ? -2.483 -5.486 -16.723 1.00 76.94 185 ASN A CA 1
ATOM 1443 C C . ASN A 1 185 ? -3.864 -5.168 -16.133 1.00 76.94 185 ASN A C 1
ATOM 1445 O O . ASN A 1 185 ? -4.513 -6.061 -15.583 1.00 76.94 185 ASN A O 1
ATOM 1449 N N . GLN A 1 186 ? -4.316 -3.919 -16.243 1.00 67.12 186 GLN A N 1
ATOM 1450 C CA . GLN A 1 186 ? -5.658 -3.499 -15.827 1.00 67.12 186 GLN A CA 1
ATOM 1451 C C . GLN A 1 186 ? -6.389 -2.874 -17.013 1.00 67.12 186 GLN A C 1
ATOM 1453 O O . GLN A 1 186 ? -6.066 -1.777 -17.467 1.00 67.12 186 GLN A O 1
ATOM 1458 N N . GLY A 1 187 ? -7.396 -3.590 -17.518 1.00 68.06 187 GLY A N 1
ATOM 1459 C CA . GLY A 1 187 ? -8.147 -3.169 -18.699 1.00 68.06 187 GLY A CA 1
ATOM 1460 C C . GLY A 1 187 ? -7.246 -3.055 -19.932 1.00 68.06 187 GLY A C 1
ATOM 1461 O O . GLY A 1 187 ? -6.531 -3.995 -20.268 1.00 68.06 187 GLY A O 1
ATOM 1462 N N . GLU A 1 188 ? -7.289 -1.902 -20.601 1.00 68.38 188 GLU A N 1
ATOM 1463 C CA . GLU A 1 188 ? -6.514 -1.625 -21.821 1.00 68.38 188 GLU A CA 1
ATOM 1464 C C . GLU A 1 188 ? -5.117 -1.041 -21.548 1.00 68.38 188 GLU A C 1
ATOM 1466 O O . GLU A 1 188 ? -4.322 -0.885 -22.475 1.00 68.38 188 GLU A O 1
ATOM 1471 N N . GLN A 1 189 ? -4.792 -0.714 -20.292 1.00 76.50 189 GLN A N 1
ATOM 1472 C CA . GLN A 1 189 ? -3.506 -0.120 -19.932 1.00 76.50 189 GLN A CA 1
ATOM 1473 C C . GLN A 1 189 ? -2.617 -1.131 -19.205 1.00 76.50 189 GLN A C 1
ATOM 1475 O O . GLN A 1 189 ? -3.013 -1.786 -18.242 1.00 76.50 189 GLN A O 1
ATOM 1480 N N . THR A 1 190 ? -1.380 -1.251 -19.687 1.00 87.88 190 THR A N 1
ATOM 1481 C CA . THR A 1 190 ? -0.335 -2.067 -19.062 1.00 87.88 190 THR A CA 1
ATOM 1482 C C . THR A 1 190 ? 0.687 -1.153 -18.410 1.00 87.88 190 THR A C 1
ATOM 1484 O O . THR A 1 190 ? 1.217 -0.273 -19.082 1.00 87.88 190 THR A O 1
ATOM 1487 N N . ILE A 1 191 ? 1.007 -1.365 -17.137 1.00 89.69 191 ILE A N 1
ATOM 1488 C CA . ILE A 1 191 ? 2.162 -0.718 -16.508 1.00 89.69 191 ILE A CA 1
ATOM 1489 C C . ILE A 1 191 ? 3.284 -1.731 -16.388 1.00 89.69 191 ILE A C 1
ATOM 1491 O O . ILE A 1 191 ? 3.081 -2.836 -15.883 1.00 89.69 191 ILE A O 1
ATOM 1495 N N . ARG A 1 192 ? 4.476 -1.329 -16.819 1.00 93.69 192 ARG A N 1
ATOM 1496 C CA . ARG A 1 192 ? 5.716 -2.068 -16.587 1.00 93.69 192 ARG A CA 1
ATOM 1497 C C . ARG A 1 192 ? 6.655 -1.209 -15.766 1.00 93.69 192 ARG A C 1
ATOM 1499 O O . ARG A 1 192 ? 6.938 -0.070 -16.133 1.00 93.69 192 ARG A O 1
ATOM 1506 N N . LEU A 1 193 ? 7.137 -1.769 -14.670 1.00 94.69 193 LEU A N 1
ATOM 1507 C CA . LEU A 1 193 ? 8.225 -1.213 -13.890 1.00 94.69 193 LEU A CA 1
ATOM 1508 C C . LEU A 1 193 ? 9.406 -2.171 -13.976 1.00 94.69 193 LEU A C 1
ATOM 1510 O O . LEU A 1 193 ? 9.310 -3.301 -13.512 1.00 94.69 193 LEU A O 1
ATOM 1514 N N . PHE A 1 194 ? 10.524 -1.702 -14.508 1.00 95.94 194 PHE A N 1
ATOM 1515 C CA . PHE A 1 194 ? 11.786 -2.423 -14.468 1.00 95.94 194 PHE A CA 1
ATOM 1516 C C . PHE A 1 194 ? 12.696 -1.834 -13.393 1.00 95.94 194 PHE A C 1
ATOM 1518 O O . PHE A 1 194 ? 12.927 -0.620 -13.353 1.00 95.94 194 PHE A O 1
ATOM 1525 N N . ILE A 1 195 ? 13.201 -2.707 -12.525 1.00 93.69 195 ILE A N 1
ATOM 1526 C CA . ILE A 1 195 ? 14.124 -2.365 -11.447 1.00 93.69 195 ILE A CA 1
ATOM 1527 C C . ILE A 1 195 ? 15.443 -3.092 -11.705 1.00 93.69 195 ILE A C 1
ATOM 1529 O O . ILE A 1 195 ? 15.461 -4.322 -11.594 1.00 93.69 195 ILE A O 1
ATOM 1533 N N . PRO A 1 196 ? 16.517 -2.368 -12.058 1.00 92.12 196 PRO A N 1
ATOM 1534 C CA . PRO A 1 196 ? 17.809 -2.979 -12.331 1.00 92.12 196 PRO A CA 1
ATOM 1535 C C . PRO A 1 196 ? 18.435 -3.545 -11.052 1.00 92.12 196 PRO A C 1
ATOM 1537 O O . PRO A 1 196 ? 18.185 -3.043 -9.955 1.00 92.12 196 PRO A O 1
ATOM 1540 N N . THR A 1 197 ? 19.272 -4.573 -11.193 1.00 87.56 197 THR A N 1
ATOM 1541 C CA . THR A 1 197 ? 20.112 -5.073 -10.088 1.00 87.56 197 THR A CA 1
ATOM 1542 C C . THR A 1 197 ? 21.305 -4.167 -9.801 1.00 87.56 197 THR A C 1
ATOM 1544 O O . THR A 1 197 ? 21.801 -4.139 -8.677 1.00 87.56 197 THR A O 1
ATOM 1547 N N . ASP A 1 198 ? 21.780 -3.444 -10.814 1.00 86.88 198 ASP A N 1
ATOM 1548 C CA . ASP A 1 198 ? 22.979 -2.621 -10.714 1.00 86.88 198 ASP A CA 1
ATOM 1549 C C . ASP A 1 198 ? 22.674 -1.292 -10.019 1.00 86.88 198 ASP A C 1
ATOM 1551 O O . ASP A 1 198 ? 21.916 -0.456 -10.524 1.00 86.88 198 ASP A O 1
ATOM 1555 N N . VAL A 1 199 ? 23.314 -1.081 -8.869 1.00 81.56 199 VAL A N 1
ATOM 1556 C CA . VAL A 1 199 ? 23.194 0.151 -8.082 1.00 81.56 199 VAL A CA 1
ATOM 1557 C C . VAL A 1 199 ? 23.582 1.360 -8.932 1.00 81.56 199 VAL A C 1
ATOM 1559 O O . VAL A 1 199 ? 24.632 1.389 -9.571 1.00 81.56 199 VAL A O 1
ATOM 1562 N N . GLY A 1 200 ? 22.735 2.389 -8.914 1.00 84.06 200 GLY A N 1
ATOM 1563 C CA . GLY A 1 200 ? 22.941 3.617 -9.684 1.00 84.06 200 GLY A CA 1
ATOM 1564 C C . GLY A 1 200 ? 22.386 3.571 -11.109 1.00 84.06 200 GLY A C 1
ATOM 1565 O O . GLY A 1 200 ? 22.297 4.621 -11.748 1.00 84.06 200 GLY A O 1
ATOM 1566 N N . THR A 1 201 ? 21.948 2.405 -11.590 1.00 91.38 201 THR A N 1
ATOM 1567 C CA . THR A 1 201 ? 21.203 2.311 -12.847 1.00 91.38 201 THR A CA 1
ATOM 1568 C C . THR A 1 201 ? 19.777 2.827 -12.633 1.00 91.38 201 THR A C 1
ATOM 1570 O O . THR A 1 201 ? 19.117 2.425 -11.669 1.00 91.38 201 THR A O 1
ATOM 1573 N N . PRO A 1 202 ? 19.270 3.728 -13.494 1.00 94.06 202 PRO A N 1
ATOM 1574 C CA . PRO A 1 202 ? 17.909 4.224 -13.360 1.00 94.06 202 PRO A CA 1
ATOM 1575 C C . PRO A 1 202 ? 16.879 3.099 -13.538 1.00 94.06 202 PRO A C 1
ATOM 1577 O O . PRO A 1 202 ? 17.026 2.215 -14.382 1.00 94.06 202 PRO A O 1
ATOM 1580 N N . CYS A 1 203 ? 15.803 3.149 -12.758 1.00 95.94 203 CYS A N 1
ATOM 1581 C CA . CYS A 1 203 ? 14.646 2.285 -12.971 1.00 95.94 203 CYS A CA 1
ATOM 1582 C C . CYS A 1 203 ? 13.822 2.802 -14.159 1.00 95.94 203 CYS A C 1
ATOM 1584 O O . CYS A 1 203 ? 13.877 3.985 -14.491 1.00 95.94 203 CYS A O 1
ATOM 1586 N N . THR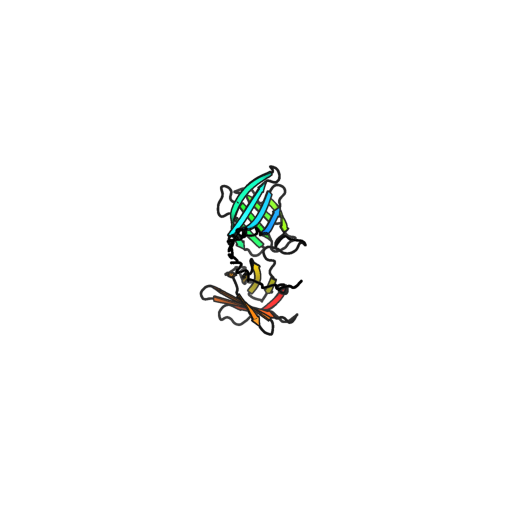 A 1 204 ? 13.048 1.937 -14.814 1.00 97.19 204 THR A N 1
ATOM 1587 C CA . THR A 1 204 ? 12.265 2.321 -16.001 1.00 97.19 204 THR A CA 1
ATOM 1588 C C . THR A 1 204 ? 10.774 2.092 -15.776 1.00 97.19 204 THR A C 1
ATOM 1590 O O . THR A 1 204 ? 10.367 1.004 -15.378 1.00 97.19 204 THR A O 1
ATOM 1593 N N . ILE A 1 205 ? 9.952 3.102 -16.062 1.00 96.00 205 ILE A N 1
ATOM 1594 C CA . ILE A 1 205 ? 8.487 3.056 -15.984 1.00 96.00 205 ILE A CA 1
ATOM 1595 C C . ILE A 1 205 ? 7.920 3.143 -17.401 1.00 96.00 205 ILE A C 1
ATOM 1597 O O . ILE A 1 205 ? 8.233 4.072 -18.139 1.00 96.00 205 ILE A O 1
ATOM 1601 N N . THR A 1 206 ? 7.051 2.212 -17.781 1.00 95.19 206 THR A N 1
ATOM 1602 C CA . THR A 1 206 ? 6.306 2.256 -19.049 1.00 95.19 206 THR A CA 1
ATOM 1603 C C . THR A 1 206 ? 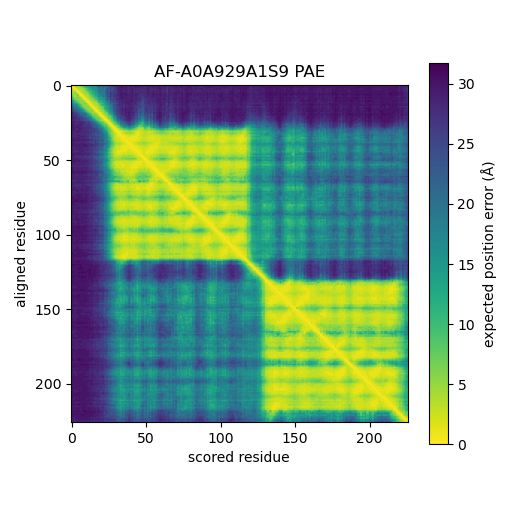4.815 2.173 -18.761 1.00 95.19 206 THR A C 1
ATOM 1605 O O . THR A 1 206 ? 4.385 1.311 -17.995 1.00 95.19 206 THR A O 1
ATOM 1608 N N . VAL A 1 207 ? 4.034 3.065 -19.370 1.00 90.50 207 VAL A N 1
ATOM 1609 C CA . VAL A 1 207 ? 2.579 3.158 -19.199 1.00 90.50 207 VAL A CA 1
ATOM 1610 C C . VAL A 1 207 ? 1.906 2.995 -20.556 1.00 90.50 207 VAL A C 1
ATOM 1612 O O . VAL A 1 207 ? 2.081 3.820 -21.448 1.00 90.50 207 VAL A O 1
ATOM 1615 N N . GLY A 1 208 ? 1.140 1.922 -20.728 1.00 87.81 208 GLY A N 1
ATOM 1616 C CA . GLY A 1 208 ? 0.502 1.575 -21.994 1.00 87.81 208 GLY A CA 1
ATOM 1617 C C . GLY A 1 208 ? 1.516 1.500 -23.137 1.00 87.81 208 GLY A C 1
ATOM 1618 O O . GLY A 1 208 ? 2.485 0.749 -23.065 1.00 87.81 208 GLY A O 1
ATOM 1619 N N . ASN A 1 209 ? 1.281 2.308 -24.174 1.00 87.31 209 ASN A N 1
ATOM 1620 C CA . ASN A 1 209 ? 2.141 2.428 -25.356 1.00 87.31 209 ASN A CA 1
ATOM 1621 C C . ASN A 1 209 ? 3.033 3.684 -25.326 1.00 87.31 209 ASN A C 1
ATOM 1623 O O . ASN A 1 209 ? 3.572 4.080 -26.360 1.00 87.31 209 ASN A O 1
ATOM 1627 N N . GLU A 1 210 ? 3.145 4.362 -24.182 1.00 89.00 210 GLU A N 1
ATOM 1628 C CA . GLU A 1 210 ? 4.023 5.522 -24.058 1.00 89.00 210 GLU A CA 1
ATOM 1629 C C . GLU A 1 210 ? 5.503 5.129 -24.107 1.00 89.00 210 GLU A C 1
ATOM 1631 O O . GLU A 1 210 ? 5.890 4.017 -23.744 1.00 89.00 210 GLU A O 1
ATOM 1636 N N . SER A 1 211 ? 6.351 6.080 -24.508 1.00 92.00 211 SER A N 1
ATOM 1637 C CA . SER A 1 211 ? 7.801 5.915 -24.426 1.00 92.00 211 SER A CA 1
ATOM 1638 C C . SER A 1 211 ? 8.241 5.650 -22.979 1.00 92.00 211 SER A C 1
ATOM 1640 O O . SER A 1 211 ? 7.782 6.363 -22.077 1.00 92.00 211 SER A O 1
ATOM 1642 N N . PRO A 1 212 ? 9.164 4.696 -22.750 1.00 94.69 212 PRO A N 1
ATOM 1643 C CA . PRO A 1 212 ? 9.673 4.407 -21.419 1.00 94.69 212 PRO A CA 1
ATOM 1644 C C . PRO A 1 212 ? 10.287 5.640 -20.757 1.00 94.69 212 PRO A C 1
ATOM 1646 O O . PRO A 1 212 ? 11.038 6.406 -21.365 1.00 94.69 212 PRO A O 1
ATOM 1649 N N . GLU A 1 213 ? 9.976 5.812 -19.484 1.00 95.44 213 GLU A N 1
ATOM 1650 C CA . GLU A 1 213 ? 10.467 6.885 -18.642 1.00 95.44 213 GLU A CA 1
ATOM 1651 C C . GLU A 1 213 ? 11.545 6.355 -17.697 1.00 95.44 213 GLU A C 1
ATOM 1653 O O . GLU A 1 213 ? 11.311 5.417 -16.941 1.00 95.44 213 GLU A O 1
ATOM 1658 N N . GLN A 1 214 ? 12.718 6.989 -17.714 1.00 97.00 214 GLN A N 1
ATOM 1659 C CA . GLN A 1 214 ? 13.773 6.725 -16.737 1.00 97.00 214 GLN A CA 1
ATOM 1660 C C . GLN A 1 214 ? 13.455 7.435 -15.418 1.00 97.00 214 GLN A C 1
ATOM 1662 O O . GLN A 1 214 ? 13.041 8.600 -15.411 1.00 97.00 214 GLN A O 1
ATOM 1667 N N . GLY A 1 215 ? 13.672 6.742 -14.307 1.00 94.00 215 GLY A N 1
ATOM 1668 C CA . GLY A 1 215 ? 13.406 7.225 -12.963 1.00 94.00 215 GLY A CA 1
ATOM 1669 C C . GLY A 1 215 ? 14.524 6.904 -11.981 1.00 94.00 215 GLY A C 1
ATOM 1670 O O . GLY A 1 215 ? 15.402 6.079 -12.228 1.00 94.00 215 GLY A O 1
ATOM 1671 N N . THR A 1 216 ? 14.475 7.571 -10.836 1.00 92.06 216 THR A N 1
ATOM 1672 C CA . THR A 1 216 ? 15.374 7.303 -9.717 1.00 92.06 216 THR A CA 1
ATOM 1673 C C . THR A 1 216 ? 14.755 6.242 -8.822 1.00 92.06 216 THR A C 1
ATOM 1675 O O . THR A 1 216 ? 13.597 6.366 -8.406 1.00 92.06 216 THR A O 1
ATOM 1678 N N . LEU A 1 217 ? 15.537 5.214 -8.499 1.00 87.94 217 LEU A N 1
ATOM 1679 C CA . LEU A 1 217 ? 15.174 4.237 -7.485 1.00 87.94 217 LEU A CA 1
ATOM 1680 C C . LEU A 1 217 ? 15.384 4.879 -6.109 1.00 87.94 217 LEU A C 1
ATOM 1682 O O . LEU A 1 217 ? 16.511 5.127 -5.694 1.00 87.94 217 LEU A O 1
ATOM 1686 N N . LEU A 1 218 ? 14.291 5.207 -5.422 1.00 78.38 218 LEU A N 1
ATOM 1687 C CA . LEU A 1 218 ? 14.343 5.835 -4.094 1.00 78.38 218 LEU A CA 1
ATOM 1688 C C . LEU A 1 218 ? 14.495 4.802 -2.972 1.00 78.38 218 LEU A C 1
ATOM 1690 O O . LEU A 1 218 ? 14.762 5.162 -1.828 1.00 78.38 218 LEU A O 1
ATOM 1694 N N . ARG A 1 219 ? 14.283 3.524 -3.296 1.00 67.50 219 ARG A N 1
ATOM 1695 C CA . ARG A 1 219 ? 14.437 2.398 -2.382 1.00 67.50 219 ARG A CA 1
ATOM 1696 C C . ARG A 1 219 ? 14.725 1.130 -3.169 1.00 67.50 219 ARG A C 1
ATOM 1698 O O . ARG A 1 219 ? 13.966 0.806 -4.084 1.00 67.50 219 ARG A O 1
ATOM 1705 N N . GLU A 1 220 ? 15.805 0.450 -2.806 1.00 60.44 220 GLU A N 1
ATOM 1706 C CA . GLU A 1 220 ? 16.183 -0.828 -3.402 1.00 60.44 220 GLU A CA 1
ATOM 1707 C C . GLU A 1 220 ? 15.221 -1.943 -2.970 1.00 60.44 220 GLU A C 1
ATOM 1709 O O . GLU A 1 220 ? 14.794 -1.949 -1.809 1.00 60.44 220 GLU A O 1
ATOM 1714 N N . PRO A 1 221 ? 14.879 -2.874 -3.883 1.00 56.16 221 PRO A N 1
ATOM 1715 C CA . PRO A 1 221 ? 14.088 -4.050 -3.556 1.00 56.16 221 PRO A CA 1
ATOM 1716 C C . PRO A 1 221 ? 14.752 -4.824 -2.422 1.00 56.16 221 PRO A C 1
ATOM 1718 O O . PRO A 1 221 ? 15.902 -5.243 -2.533 1.00 56.16 221 PRO A O 1
ATOM 1721 N N . ILE A 1 222 ? 14.009 -5.043 -1.337 1.00 55.56 222 ILE A N 1
ATOM 1722 C CA . ILE A 1 222 ? 14.396 -6.044 -0.346 1.00 55.56 222 ILE A CA 1
ATOM 1723 C C . ILE A 1 222 ? 14.330 -7.380 -1.078 1.00 55.56 222 ILE A C 1
ATOM 1725 O O . ILE A 1 222 ? 13.250 -7.801 -1.494 1.00 55.56 222 ILE A O 1
ATOM 1729 N N . THR A 1 223 ? 15.483 -8.010 -1.293 1.00 49.44 223 THR A N 1
ATOM 1730 C CA . THR A 1 223 ? 15.548 -9.351 -1.871 1.00 49.44 223 THR A CA 1
ATOM 1731 C C . THR A 1 223 ? 14.631 -10.260 -1.053 1.00 49.44 223 THR A C 1
ATOM 1733 O O . THR A 1 223 ? 14.856 -10.376 0.155 1.00 49.44 223 THR A O 1
ATOM 1736 N N . PRO A 1 224 ? 13.599 -10.886 -1.647 1.00 40.78 224 PRO A N 1
ATOM 1737 C CA . PRO A 1 224 ? 12.782 -11.832 -0.907 1.00 40.78 224 PRO A CA 1
ATOM 1738 C C . PRO A 1 224 ? 13.698 -12.953 -0.408 1.00 40.78 224 PRO A C 1
ATOM 1740 O O . PRO A 1 224 ? 14.425 -13.568 -1.196 1.00 40.78 224 PRO A O 1
ATOM 1743 N N . LEU A 1 225 ? 13.712 -13.168 0.910 1.00 34.09 225 LEU A N 1
ATOM 1744 C CA . LEU A 1 225 ? 14.381 -14.316 1.510 1.00 34.09 225 LEU A CA 1
ATOM 1745 C C . LEU A 1 225 ? 13.713 -15.569 0.928 1.00 34.09 225 LEU A C 1
ATOM 1747 O O . LEU A 1 225 ? 12.497 -15.724 1.026 1.00 34.09 225 LEU A O 1
ATOM 1751 N N . ARG A 1 226 ? 14.507 -16.383 0.229 1.00 36.41 226 ARG A N 1
ATOM 1752 C CA . ARG A 1 226 ? 14.072 -17.657 -0.354 1.00 36.41 226 ARG A CA 1
ATOM 1753 C C . ARG A 1 226 ? 13.805 -18.703 0.716 1.00 36.41 226 ARG A C 1
ATOM 1755 O O . ARG A 1 226 ? 14.579 -18.724 1.698 1.00 36.41 226 ARG A O 1
#

Foldseek 3Di:
DDDDDDDDDDPPPPPPPPPPPVPPPPQQPWFWQKWWDFPFKIWTWTDGPPFIWIWMAGPVVRDTQDIATWDWDAALFFIWIWGPDHPWTWIWTDGLDQPDWIWIDIHPDDITTGHMAHRGGDDDDDDDHPQSFLWWWDFPFKIWTWGDDPNFIWIWMATPVVRDTDGTGTWDWDDDPFFIWTWDDDPQKIWIWTDGPDPPAFIWIDIRPDDITTTHIPHHRPPPDD

Solvent-accessible surface area (backbone atoms only — not comparable to full-atom values): 12907 Å² total; per-residue (Å²): 134,83,91,83,89,78,93,76,83,81,84,75,82,78,77,78,77,78,71,79,73,70,71,73,78,79,72,59,72,73,42,46,28,35,27,37,38,34,95,48,40,38,39,39,33,29,35,51,74,95,42,47,30,34,32,36,32,36,64,83,77,73,39,79,76,47,77,32,52,33,49,75,52,73,58,97,67,27,35,35,33,33,49,78,55,76,96,62,50,40,36,34,40,44,44,75,46,86,89,46,64,10,34,40,28,55,58,92,48,77,73,40,64,21,48,60,47,62,19,33,76,84,75,83,82,96,74,49,36,77,32,51,55,34,27,32,34,39,38,87,54,40,36,40,34,33,23,60,53,92,99,36,37,33,35,35,35,28,34,66,84,79,64,46,72,82,43,80,45,74,27,48,78,41,84,51,100,63,28,39,37,35,38,32,80,57,88,93,41,37,41,38,39,39,42,51,69,54,87,91,54,62,15,38,44,29,55,54,90,50,80,73,36,66,14,49,62,80,37,74,64,67,77,78,84,126